Protein AF-A0A257W661-F1 (afdb_monomer_lite)

Sequence (340 aa):
MGLIRFAVHPSERMADWPEVHRGYLSGADGRIFVTRMEVEGGVIAARRSSSESSKFHVAWPVPGFGRPVLHTASLSEREQPYLLLVELARGELVQLRNQAAGWELAGMQLPAEFGPASLKAHRAFGRAAGSQENPEAASLLAEEALVAICHAANLLCGSFTQQALLGRQQRYPQLPASLGCGIGKAPDAEQTDLFSAAFNAVTIPVSWTRIEQSEGDYCWDTVDAAVAWAEAHRLIPRGGPLVDLGPGGLPEWLAQWEHDVFNLQSFVCDFVETAMSRYVGRIRLWDVVARFNTGGALTLNEEIRLSLAARVLEIARQVDEEAQLILRVDQPWGEYQARG

Radius of gyration: 25.3 Å; chains: 1; bounding box: 50×48×64 Å

Secondary structure (DSSP, 8-state):
-EEEEEE-SSGGGGTT-GGGGG-EEE-TT-PEE--EEEEETTEEEEEESS-S-BEEEEE--BTTTBS-EEE---B---SSPEEHHHHHHHHHHHHHHHHHHHHHHTTPPPPTTHHHHHHHHHHHHHHHHHTTTSHHHHHHHHHHHHHHHHHHHHHHHHHHHHHHHHHHHHH-SS-S---EEE-SS---HHHHHHHHHH-SEEEE---HHHHEEETTEE--HHHHHHHHHHHHTT-EEEE--SEE-STT-S-GGGGGGTT-HHHHHHHHHHHHHHHHHHTTTT--EEEEEESTTT--STT--HHHHHHHHHHHHHHHHHH-TTSEEEEE-SSTTSHHHHH-

Foldseek 3Di:
DAKAKEAEPPLVQVVPFPQQQLKWKADPVRHTFQWGWDDDDRMIITDGDDADFIKIWTFPQAVPPGTDTFIFDGHHGDPDHHHVLLRSLRRLLVVLVVVLVVVVVVVQDQDPVLVVLNVQLVVLSVQLVVVVVDSNRSNVSSSSSVNSSVVSVVSRVVSSVVVVVVVQVVVDVDRPDWDEDEDQAQDDPVVLVVRLVGGQAYEYALQQCVQPLDPPRGDCVRSVRNLVSCVVSNHQYEYDQQAEQAAPRHHPVCLVCLVPLPVSLVVLLVSLLVSCLVCPVSHQHYQDYECLCLGHRRPDDSVSSVVSVVSSVVSNCVNHVRHDYDHHYDPVSCSSNNND

Structure (mmCIF, N/CA/C/O backbone):
data_AF-A0A257W661-F1
#
_entry.id   AF-A0A257W661-F1
#
loop_
_atom_site.group_PDB
_atom_site.id
_atom_site.type_symbol
_atom_site.label_atom_id
_atom_site.label_alt_id
_atom_site.label_comp_id
_atom_site.label_asym_id
_atom_site.label_entity_id
_atom_site.label_seq_id
_atom_site.pdbx_PDB_ins_code
_atom_site.Cartn_x
_atom_site.Cartn_y
_atom_site.Cartn_z
_atom_site.occupancy
_atom_site.B_iso_or_equiv
_atom_site.auth_seq_id
_atom_site.auth_comp_id
_atom_site.auth_asym_id
_atom_site.auth_atom_id
_atom_site.pdbx_PDB_model_num
ATOM 1 N N . MET A 1 1 ? 6.005 24.515 -15.095 1.00 81.00 1 MET A N 1
ATOM 2 C CA . MET A 1 1 ? 5.223 23.310 -15.423 1.00 81.00 1 MET A CA 1
ATOM 3 C C . MET A 1 1 ? 6.150 22.361 -16.154 1.00 81.00 1 MET A C 1
ATOM 5 O O . MET A 1 1 ? 6.571 22.698 -17.254 1.00 81.00 1 MET A O 1
ATOM 9 N N . GLY A 1 2 ? 6.551 21.269 -15.508 1.00 90.75 2 GLY A N 1
ATOM 10 C CA . GLY A 1 2 ? 7.483 20.300 -16.079 1.00 90.75 2 GLY A CA 1
ATOM 11 C C . GLY A 1 2 ? 6.791 19.326 -17.028 1.00 90.75 2 GLY A C 1
ATOM 12 O O . GLY A 1 2 ? 5.621 18.976 -16.829 1.00 90.75 2 GLY A O 1
ATOM 13 N N . LEU A 1 3 ? 7.514 18.886 -18.058 1.00 95.06 3 LEU A N 1
ATOM 14 C CA . LEU A 1 3 ? 7.026 17.974 -19.093 1.00 95.06 3 LEU A CA 1
ATOM 15 C C . LEU A 1 3 ? 8.071 16.900 -19.409 1.00 95.06 3 LEU A C 1
ATOM 17 O O . LEU A 1 3 ? 9.189 17.204 -19.817 1.00 95.06 3 LEU A O 1
ATOM 21 N N . ILE A 1 4 ? 7.670 15.633 -19.315 1.00 96.81 4 ILE A N 1
ATOM 22 C CA . ILE A 1 4 ? 8.444 14.507 -19.851 1.00 96.81 4 ILE A CA 1
ATOM 23 C C . ILE A 1 4 ? 7.595 13.807 -20.907 1.00 96.81 4 ILE A C 1
ATOM 25 O O . ILE A 1 4 ? 6.395 13.602 -20.716 1.00 96.81 4 ILE A O 1
ATOM 29 N N . ARG A 1 5 ? 8.214 13.474 -22.044 1.00 97.44 5 ARG A N 1
ATOM 30 C CA . ARG A 1 5 ? 7.547 12.786 -23.151 1.00 97.44 5 ARG A CA 1
ATOM 31 C C . ARG A 1 5 ? 8.156 11.425 -23.415 1.00 97.44 5 ARG A C 1
ATOM 33 O O . ARG A 1 5 ? 9.378 11.284 -23.395 1.00 97.44 5 ARG A O 1
ATOM 40 N N . PHE A 1 6 ? 7.300 10.468 -23.740 1.00 97.69 6 PHE A N 1
ATOM 41 C CA . PHE A 1 6 ? 7.666 9.093 -24.040 1.00 97.69 6 PHE A CA 1
ATOM 42 C C . PHE A 1 6 ? 7.065 8.667 -25.375 1.00 97.69 6 PHE A C 1
ATOM 44 O O . PHE A 1 6 ? 5.857 8.745 -25.553 1.00 97.69 6 PHE A O 1
ATOM 51 N N . ALA A 1 7 ? 7.894 8.216 -26.307 1.00 96.69 7 ALA A N 1
ATOM 52 C CA . ALA A 1 7 ? 7.468 7.581 -27.542 1.00 96.69 7 ALA A CA 1
ATOM 53 C C . ALA A 1 7 ? 7.269 6.078 -27.306 1.00 96.69 7 ALA A C 1
ATOM 55 O O . ALA A 1 7 ? 8.120 5.411 -26.706 1.00 96.69 7 ALA A O 1
ATOM 56 N N . VAL A 1 8 ? 6.146 5.556 -27.790 1.00 95.00 8 VAL A N 1
ATOM 57 C CA . VAL A 1 8 ? 5.781 4.141 -27.745 1.00 95.00 8 VAL A CA 1
ATOM 58 C C . VAL A 1 8 ? 5.912 3.574 -29.150 1.00 95.00 8 VAL A C 1
ATOM 60 O O . VAL A 1 8 ? 5.269 4.055 -30.081 1.00 95.00 8 VAL A O 1
ATOM 63 N N . HIS A 1 9 ? 6.735 2.538 -29.293 1.00 93.25 9 HIS A N 1
ATOM 64 C CA . HIS A 1 9 ? 6.913 1.833 -30.554 1.00 93.25 9 HIS A CA 1
ATOM 65 C C . HIS A 1 9 ? 6.695 0.322 -30.372 1.00 93.25 9 HIS A C 1
ATOM 67 O O . HIS A 1 9 ? 7.196 -0.250 -29.399 1.00 93.25 9 HIS A O 1
ATOM 73 N N . PRO A 1 10 ? 5.979 -0.337 -31.300 1.00 90.06 10 PRO A N 1
ATOM 74 C CA . PRO A 1 10 ? 5.177 0.264 -32.374 1.00 90.06 10 PRO A CA 1
ATOM 75 C C . PRO A 1 10 ? 3.919 0.968 -31.799 1.00 90.06 10 PRO A C 1
ATOM 77 O O . PRO A 1 10 ? 3.463 0.631 -30.702 1.00 90.06 10 PRO A O 1
ATOM 80 N N . SER A 1 11 ? 3.410 2.008 -32.471 1.00 87.81 11 SER A N 1
ATOM 81 C CA . SER A 1 11 ? 2.404 2.928 -31.897 1.00 87.81 11 SER A CA 1
ATOM 82 C C . SER A 1 11 ? 1.025 2.287 -31.717 1.00 87.81 11 SER A C 1
ATOM 84 O O . SER A 1 11 ? 0.250 2.720 -30.865 1.00 87.81 11 SER A O 1
ATOM 86 N N . GLU A 1 12 ? 0.739 1.201 -32.438 1.00 87.31 12 GLU A N 1
ATOM 87 C CA . GLU A 1 12 ? -0.485 0.405 -32.320 1.00 87.31 12 GLU A CA 1
ATOM 88 C C . GLU A 1 12 ? -0.664 -0.170 -30.910 1.00 87.31 12 GLU A C 1
ATOM 90 O O . GLU A 1 12 ? -1.793 -0.393 -30.474 1.00 87.31 12 GLU A O 1
ATOM 95 N N . ARG A 1 13 ? 0.428 -0.340 -30.148 1.00 83.12 13 ARG A N 1
ATOM 96 C CA . ARG A 1 13 ? 0.372 -0.786 -28.745 1.00 83.12 13 ARG A CA 1
ATOM 97 C C . ARG A 1 13 ? -0.397 0.167 -27.836 1.00 83.12 13 ARG A C 1
ATOM 99 O O . ARG A 1 13 ? -0.837 -0.242 -26.769 1.00 83.12 13 ARG A O 1
ATOM 106 N N . MET A 1 14 ? -0.580 1.419 -28.247 1.00 84.25 14 MET A N 1
ATOM 107 C CA . MET A 1 14 ? -1.364 2.386 -27.483 1.00 84.25 14 MET A CA 1
ATOM 108 C C . MET A 1 14 ? -2.875 2.145 -27.574 1.00 84.25 14 MET A C 1
ATOM 110 O O . MET A 1 14 ? -3.604 2.624 -26.711 1.00 84.25 14 MET A O 1
ATOM 114 N N . ALA A 1 15 ? -3.357 1.410 -28.583 1.00 82.31 15 ALA A N 1
ATOM 115 C CA . ALA A 1 15 ? -4.791 1.217 -28.805 1.00 82.31 15 ALA A CA 1
ATOM 116 C C . ALA A 1 15 ? -5.469 0.331 -27.738 1.00 82.31 15 ALA A C 1
ATOM 118 O O . ALA A 1 15 ? -6.653 0.513 -27.473 1.00 82.31 15 ALA A O 1
ATOM 119 N N . ASP A 1 16 ? -4.729 -0.588 -27.106 1.00 83.12 16 ASP A N 1
ATOM 120 C CA . ASP A 1 16 ? -5.240 -1.537 -26.096 1.00 83.12 16 ASP A CA 1
ATOM 121 C C . ASP A 1 16 ? -4.580 -1.342 -24.713 1.00 83.12 16 ASP A C 1
ATOM 123 O O . ASP A 1 16 ? -4.289 -2.283 -23.961 1.00 83.12 16 ASP A O 1
ATOM 127 N N . TRP A 1 17 ? -4.291 -0.080 -24.379 1.00 90.50 17 TRP A N 1
ATOM 128 C CA . TRP A 1 17 ? -3.552 0.274 -23.168 1.00 90.50 17 TRP A CA 1
ATOM 129 C C . TRP A 1 17 ? -4.194 1.426 -22.371 1.00 90.50 17 TRP A C 1
ATOM 131 O O . TRP A 1 17 ? -3.639 2.522 -22.289 1.00 90.50 17 TRP A O 1
ATOM 141 N N . PRO A 1 18 ? -5.370 1.205 -21.751 1.00 89.44 18 PRO A N 1
ATOM 142 C CA . PRO A 1 18 ? -6.073 2.235 -20.977 1.00 89.44 18 PRO A CA 1
ATOM 143 C C . PRO A 1 18 ? -5.302 2.718 -19.735 1.00 89.44 18 PRO A C 1
ATOM 145 O O . PRO A 1 18 ? -5.509 3.840 -19.270 1.00 89.44 18 PRO A O 1
ATOM 148 N N . GLU A 1 19 ? -4.404 1.900 -19.184 1.00 91.38 19 GLU A N 1
ATOM 149 C CA . GLU A 1 19 ? -3.607 2.224 -17.998 1.00 91.38 19 GLU A CA 1
ATOM 150 C C . GLU A 1 19 ? -2.596 3.345 -18.242 1.00 91.38 19 GLU A C 1
ATOM 152 O O . GLU A 1 19 ? -2.127 3.944 -17.275 1.00 91.38 19 GLU A O 1
ATOM 157 N N . VAL A 1 20 ? -2.321 3.702 -19.502 1.00 92.00 20 VAL A N 1
ATOM 158 C CA . VAL A 1 20 ? -1.503 4.871 -19.852 1.00 92.00 20 VAL A CA 1
ATOM 159 C C . VAL A 1 20 ? -2.010 6.151 -19.178 1.00 92.00 20 VAL A C 1
ATOM 161 O O . VAL A 1 20 ? -1.218 6.972 -18.718 1.00 92.00 20 VAL A O 1
ATOM 164 N N . HIS A 1 21 ? -3.332 6.293 -19.029 1.00 91.75 21 HIS A N 1
ATOM 165 C CA . HIS A 1 21 ? -3.966 7.448 -18.388 1.00 91.75 21 HIS A CA 1
ATOM 166 C C . HIS A 1 21 ? -3.866 7.432 -16.857 1.00 91.75 21 HIS A C 1
ATOM 168 O O . HIS A 1 21 ? -4.240 8.407 -16.212 1.00 91.75 21 HIS A O 1
ATOM 174 N N . ARG A 1 22 ? -3.375 6.333 -16.273 1.00 90.50 22 ARG A N 1
ATOM 175 C CA . ARG A 1 22 ? -3.119 6.181 -14.833 1.00 90.50 22 ARG A CA 1
ATOM 176 C C . ARG A 1 22 ? -1.632 6.280 -14.486 1.00 90.50 22 ARG A C 1
ATOM 178 O O . ARG A 1 22 ? -1.284 6.103 -13.323 1.00 90.50 22 ARG A O 1
ATOM 185 N N . GLY A 1 23 ? -0.766 6.526 -15.473 1.00 93.25 23 GLY A N 1
ATOM 186 C CA . GLY A 1 23 ? 0.653 6.754 -15.225 1.00 93.25 23 GLY A CA 1
ATOM 187 C C . GLY A 1 23 ? 0.894 8.027 -14.412 1.00 93.25 23 GLY A C 1
ATOM 188 O O . GLY A 1 23 ? 0.111 8.974 -14.479 1.00 93.25 23 GLY A O 1
ATOM 189 N N . TYR A 1 24 ? 1.979 8.054 -13.643 1.00 94.62 24 TYR A N 1
ATOM 190 C CA . TYR A 1 24 ? 2.325 9.192 -12.790 1.00 94.62 24 TYR A CA 1
ATOM 191 C C . TYR A 1 24 ? 3.835 9.403 -12.687 1.00 94.62 24 TYR A C 1
ATOM 193 O O . TYR A 1 24 ? 4.636 8.507 -12.958 1.00 94.62 24 TYR A O 1
ATOM 201 N N . LEU A 1 25 ? 4.232 10.617 -12.311 1.00 94.94 25 LEU A N 1
ATOM 202 C CA . LEU A 1 25 ? 5.619 10.985 -12.059 1.00 94.94 25 LEU A CA 1
ATOM 203 C C . LEU A 1 25 ? 5.916 10.974 -10.557 1.00 94.94 25 LEU A C 1
ATOM 205 O O . LEU A 1 25 ? 5.075 11.371 -9.753 1.00 94.94 25 LEU A O 1
ATOM 209 N N . SER A 1 26 ? 7.130 10.574 -10.183 1.00 94.25 26 SER A N 1
ATOM 210 C CA . SER A 1 26 ? 7.635 10.707 -8.813 1.00 94.25 26 SER A CA 1
ATOM 211 C C . SER A 1 26 ? 8.998 11.393 -8.762 1.00 94.25 26 SER A C 1
ATOM 213 O O . SER A 1 26 ? 9.817 11.244 -9.677 1.00 94.25 26 SER A O 1
ATOM 215 N N . GLY A 1 27 ? 9.262 12.093 -7.662 1.00 92.00 27 GLY A N 1
ATOM 216 C CA . GLY A 1 27 ? 10.549 12.708 -7.352 1.00 92.00 27 GLY A CA 1
ATOM 217 C C . GLY A 1 27 ? 11.629 11.693 -6.972 1.00 92.00 27 GLY A C 1
ATOM 218 O O . GLY A 1 27 ? 11.403 10.477 -6.920 1.00 92.00 27 GLY A O 1
ATOM 219 N N . ALA A 1 28 ? 12.833 12.200 -6.699 1.00 87.12 28 ALA A N 1
ATOM 220 C CA . ALA A 1 28 ? 13.957 11.389 -6.225 1.00 87.12 28 ALA A CA 1
ATOM 221 C C . ALA A 1 28 ? 13.728 10.820 -4.811 1.00 87.12 28 ALA A C 1
ATOM 223 O O . ALA A 1 28 ? 14.226 9.739 -4.501 1.00 87.12 28 ALA A O 1
ATOM 224 N N . ASP A 1 29 ? 12.947 11.527 -3.996 1.00 87.75 29 ASP A N 1
ATOM 225 C CA . ASP A 1 29 ? 12.490 11.150 -2.653 1.00 87.75 29 ASP A CA 1
ATOM 226 C C . ASP A 1 29 ? 11.315 10.154 -2.662 1.00 87.75 29 ASP A C 1
ATOM 228 O O . ASP A 1 29 ? 10.904 9.671 -1.611 1.00 87.75 29 ASP A O 1
ATOM 232 N N . GLY A 1 30 ? 10.776 9.828 -3.842 1.00 86.75 30 GLY A N 1
ATOM 233 C CA . GLY A 1 30 ? 9.610 8.960 -3.997 1.00 86.75 30 GLY A CA 1
ATOM 234 C C . GLY A 1 30 ? 8.268 9.677 -3.850 1.00 86.75 30 GLY A C 1
ATOM 235 O O . GLY A 1 30 ? 7.235 9.028 -4.007 1.00 86.75 30 GLY A O 1
ATOM 236 N N . ARG A 1 31 ? 8.252 10.997 -3.616 1.00 88.50 31 ARG A N 1
ATOM 237 C CA . ARG A 1 31 ? 7.011 11.775 -3.582 1.00 88.50 31 ARG A CA 1
ATOM 238 C C . ARG A 1 31 ? 6.331 11.726 -4.944 1.00 88.50 31 ARG A C 1
ATOM 240 O O . ARG A 1 31 ? 6.977 11.945 -5.970 1.00 88.50 31 ARG A O 1
ATOM 247 N N . ILE A 1 32 ? 5.031 11.455 -4.957 1.00 91.31 32 ILE A N 1
ATOM 248 C CA . ILE A 1 32 ? 4.247 11.403 -6.189 1.00 91.31 32 ILE A CA 1
ATOM 249 C C . ILE A 1 32 ? 3.786 12.810 -6.548 1.00 91.31 32 ILE A C 1
ATOM 251 O O . ILE A 1 32 ? 3.358 13.594 -5.700 1.00 91.31 32 ILE A O 1
ATOM 255 N N . PHE A 1 33 ? 3.890 13.131 -7.831 1.00 91.50 33 PHE A N 1
ATOM 256 C CA . PHE A 1 33 ? 3.347 14.354 -8.386 1.00 91.50 33 PHE A CA 1
ATOM 257 C C . PHE A 1 33 ? 1.957 14.095 -8.949 1.00 91.50 33 PHE A C 1
ATOM 259 O O . PHE A 1 33 ? 1.741 13.112 -9.666 1.00 91.50 33 PHE A O 1
ATOM 266 N N . VAL A 1 34 ? 1.050 15.046 -8.725 1.00 91.44 34 VAL A N 1
ATOM 267 C CA . VAL A 1 34 ? -0.177 15.150 -9.519 1.00 91.44 34 VAL A CA 1
ATOM 268 C C . VAL A 1 34 ? 0.238 15.233 -10.983 1.00 91.44 34 VAL A C 1
ATOM 270 O O . VAL A 1 34 ? 0.939 16.168 -11.388 1.00 91.44 34 VAL A O 1
ATOM 273 N N . THR A 1 35 ? -0.139 14.219 -11.759 1.00 92.88 35 THR A N 1
ATOM 274 C CA . THR A 1 35 ? 0.367 14.042 -13.119 1.00 92.88 35 THR A CA 1
ATOM 275 C C . THR A 1 35 ? -0.785 14.046 -14.103 1.00 92.88 35 THR A C 1
ATOM 277 O O . THR A 1 35 ? -1.670 13.196 -14.059 1.00 92.88 35 THR A O 1
ATOM 280 N N . ARG A 1 36 ? -0.758 14.995 -15.038 1.00 93.94 36 ARG A N 1
ATOM 281 C CA . ARG A 1 36 ? -1.702 15.023 -16.154 1.00 93.94 36 ARG A CA 1
ATOM 282 C C . ARG A 1 36 ? -1.113 14.252 -17.327 1.00 93.94 36 ARG A C 1
ATOM 284 O O . ARG A 1 36 ? -0.062 14.630 -17.848 1.00 93.94 36 ARG A O 1
ATOM 291 N N . MET A 1 37 ? -1.820 13.204 -17.736 1.00 94.62 37 MET A N 1
ATOM 292 C CA . MET A 1 37 ? -1.447 12.337 -18.850 1.00 94.62 37 MET A CA 1
ATOM 293 C C . MET A 1 37 ? -2.152 12.773 -20.135 1.00 94.62 37 MET A C 1
ATOM 295 O O . MET A 1 37 ? -3.380 12.802 -20.201 1.00 94.62 37 MET A O 1
ATOM 299 N N . GLU A 1 38 ? -1.371 13.091 -21.162 1.00 94.94 38 GLU A N 1
ATOM 300 C CA . GLU A 1 38 ? -1.832 13.412 -22.516 1.00 94.94 38 GLU A CA 1
ATOM 301 C C . GLU A 1 38 ? -1.253 12.384 -23.492 1.00 94.94 38 GLU A C 1
ATOM 303 O O . GLU A 1 38 ? -0.088 12.004 -23.384 1.00 94.94 38 GLU A O 1
ATOM 308 N N . VAL A 1 39 ? -2.070 11.907 -24.427 1.00 93.19 39 VAL A N 1
ATOM 309 C CA . VAL A 1 39 ? -1.705 10.841 -25.364 1.00 93.19 39 VAL A CA 1
ATOM 310 C C . VAL A 1 39 ? -2.053 11.291 -26.773 1.00 93.19 39 VAL A C 1
ATOM 312 O O . VAL A 1 39 ? -3.219 11.543 -27.065 1.00 93.19 39 VAL A O 1
ATOM 315 N N . GLU A 1 40 ? -1.048 11.383 -27.641 1.00 90.75 40 GLU A N 1
ATOM 316 C CA . GLU A 1 40 ? -1.223 11.809 -29.027 1.00 90.75 40 GLU A CA 1
ATOM 317 C C . GLU A 1 40 ? -0.174 11.156 -29.935 1.00 90.75 40 GLU A C 1
ATOM 319 O O . GLU A 1 40 ? 1.023 11.204 -29.657 1.00 90.75 40 GLU A O 1
ATOM 324 N N . GLY A 1 41 ? -0.617 10.535 -31.034 1.00 84.75 41 GLY A N 1
ATOM 325 C CA . GLY A 1 41 ? 0.263 10.126 -32.136 1.00 84.75 41 GLY A CA 1
ATOM 326 C C . GLY A 1 41 ? 1.445 9.224 -31.757 1.00 84.75 41 GLY A C 1
ATOM 327 O O . GLY A 1 41 ? 2.547 9.440 -32.252 1.00 84.75 41 GLY A O 1
ATOM 328 N N . GLY A 1 42 ? 1.258 8.235 -30.875 1.00 90.81 42 GLY A N 1
ATOM 329 C CA . GLY A 1 42 ? 2.363 7.366 -30.438 1.00 90.81 42 GLY A CA 1
ATOM 330 C C . GLY A 1 42 ? 3.176 7.920 -29.260 1.00 90.81 42 GLY A C 1
ATOM 331 O O . GLY A 1 42 ? 4.114 7.268 -28.801 1.00 90.81 42 GLY A O 1
ATOM 332 N N . VAL A 1 43 ? 2.854 9.124 -28.777 1.00 95.38 43 VAL A N 1
ATOM 333 C CA . VAL A 1 43 ? 3.606 9.831 -27.738 1.00 95.38 43 VAL A CA 1
ATOM 334 C C . VAL A 1 43 ? 2.729 10.089 -26.520 1.00 95.38 43 VAL A C 1
ATOM 336 O O . VAL A 1 43 ? 1.580 10.517 -26.614 1.00 95.38 43 VAL A O 1
ATOM 339 N N . ILE A 1 44 ? 3.311 9.856 -25.351 1.00 96.38 44 ILE A N 1
ATOM 340 C CA . ILE A 1 44 ? 2.741 10.167 -24.048 1.00 96.38 44 ILE A CA 1
ATOM 341 C C . ILE A 1 44 ? 3.431 11.414 -23.522 1.00 96.38 44 ILE A C 1
ATOM 343 O O . ILE A 1 44 ? 4.659 11.464 -23.461 1.00 96.38 44 ILE A O 1
ATOM 347 N N . ALA A 1 45 ? 2.655 12.400 -23.102 1.00 96.38 45 ALA A N 1
ATOM 348 C CA . ALA A 1 45 ? 3.115 13.578 -22.391 1.00 96.38 45 ALA A CA 1
ATOM 349 C C . ALA A 1 45 ? 2.637 13.510 -20.935 1.00 96.38 45 ALA A C 1
ATOM 351 O O . ALA A 1 45 ? 1.441 13.557 -20.658 1.00 96.38 45 ALA A O 1
ATOM 352 N N . ALA A 1 46 ? 3.589 13.413 -20.006 1.00 95.88 46 ALA A N 1
ATOM 353 C CA . ALA A 1 46 ? 3.344 13.464 -18.571 1.00 95.88 46 ALA A CA 1
ATOM 354 C C . ALA A 1 46 ? 3.701 14.863 -18.050 1.00 95.88 46 ALA A C 1
ATOM 356 O O . ALA A 1 46 ? 4.871 15.268 -18.066 1.00 95.88 46 ALA A O 1
ATOM 357 N N . ARG A 1 47 ? 2.688 15.622 -17.618 1.00 94.81 47 ARG A N 1
ATOM 358 C CA . ARG A 1 47 ? 2.836 16.996 -17.112 1.00 94.81 47 ARG A CA 1
ATOM 359 C C . ARG A 1 47 ? 2.682 17.056 -15.600 1.00 94.81 47 ARG A C 1
ATOM 361 O O . ARG A 1 47 ? 1.811 16.392 -15.049 1.00 94.81 47 ARG A O 1
ATOM 368 N N . ARG A 1 48 ? 3.464 17.927 -14.959 1.00 92.88 48 ARG A N 1
ATOM 369 C CA . ARG A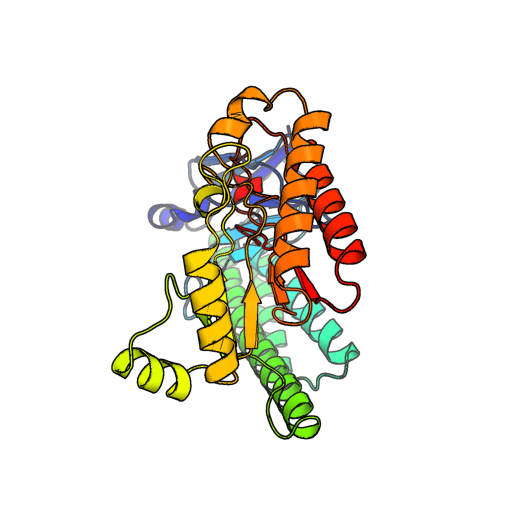 1 48 ? 3.373 18.235 -13.520 1.00 92.88 48 ARG A CA 1
ATOM 370 C C . ARG A 1 48 ? 3.646 19.716 -13.240 1.00 92.88 48 ARG A C 1
ATOM 372 O O . ARG A 1 48 ? 4.104 20.454 -14.116 1.00 92.88 48 ARG A O 1
ATOM 379 N N . SER A 1 49 ? 3.388 20.163 -12.013 1.00 89.06 49 SER A N 1
ATOM 380 C CA . SER A 1 49 ? 3.562 21.563 -11.601 1.00 89.06 49 SER A CA 1
ATOM 381 C C . SER A 1 49 ? 5.035 22.008 -11.542 1.00 89.06 49 SER A C 1
ATOM 383 O O . SER A 1 49 ? 5.365 23.066 -12.091 1.00 89.06 49 SER A O 1
ATOM 385 N N . SER A 1 50 ? 5.926 21.199 -10.957 1.00 86.81 50 SER A N 1
ATOM 386 C CA . SER A 1 50 ? 7.369 21.468 -10.821 1.00 86.81 50 SER A CA 1
ATOM 387 C C . SER A 1 50 ? 8.186 21.042 -12.050 1.00 86.81 50 SER A C 1
ATOM 389 O O . SER A 1 50 ? 7.703 20.295 -12.901 1.00 86.81 50 SER A O 1
ATOM 391 N N . SER A 1 51 ? 9.421 21.544 -12.164 1.00 87.69 51 SER A N 1
ATOM 392 C CA . SER A 1 51 ? 10.403 21.104 -13.164 1.00 87.69 51 SER A CA 1
ATOM 393 C C . SER A 1 51 ? 11.652 20.588 -12.452 1.00 87.69 51 SER A C 1
ATOM 395 O O . SER A 1 51 ? 12.410 21.351 -11.862 1.00 87.69 51 SER A O 1
ATOM 397 N N . GLU A 1 52 ? 11.807 19.270 -12.449 1.00 89.38 52 GLU A N 1
ATOM 398 C CA . GLU A 1 52 ? 12.867 18.516 -11.768 1.00 89.38 52 GLU A CA 1
ATOM 399 C C . GLU A 1 52 ? 13.023 17.118 -12.382 1.00 89.38 52 GLU A C 1
ATOM 401 O O . GLU A 1 52 ? 12.120 16.638 -13.062 1.00 89.38 52 GLU A O 1
ATOM 406 N N . SER A 1 53 ? 14.132 16.417 -12.158 1.00 93.56 53 SER A N 1
ATOM 407 C CA . SER A 1 53 ? 14.236 15.038 -12.654 1.00 93.56 53 SER A CA 1
ATOM 408 C C . SER A 1 53 ? 13.190 14.137 -11.992 1.00 93.56 53 SER A C 1
ATOM 410 O O . SER A 1 53 ? 12.931 14.248 -10.794 1.00 93.56 53 SER A O 1
ATOM 412 N N . SER A 1 54 ? 12.563 13.249 -12.758 1.00 95.31 54 SER A N 1
ATOM 413 C CA . SER A 1 54 ? 11.465 12.415 -12.255 1.00 95.31 54 SER A CA 1
ATOM 414 C C . SER A 1 54 ? 11.524 11.000 -12.811 1.00 95.31 54 SER A C 1
ATOM 416 O O . SER A 1 54 ? 12.054 10.761 -13.896 1.00 95.31 54 SER A O 1
ATOM 418 N N . LYS A 1 55 ? 10.957 10.053 -12.066 1.00 96.19 55 LYS A N 1
ATOM 419 C CA . LYS A 1 55 ? 10.665 8.703 -12.557 1.00 96.19 55 LYS A CA 1
ATOM 420 C C . LYS A 1 55 ? 9.233 8.674 -13.064 1.00 96.19 55 LYS A C 1
ATOM 422 O O . LYS A 1 55 ? 8.361 9.255 -12.425 1.00 96.19 55 LYS A O 1
ATOM 427 N N . PHE A 1 56 ? 8.991 8.003 -14.178 1.00 96.50 56 PHE A N 1
ATOM 428 C CA . PHE A 1 56 ? 7.644 7.743 -14.669 1.00 96.50 56 PHE A CA 1
ATOM 429 C C . PHE A 1 56 ? 7.233 6.322 -14.312 1.00 96.50 56 PHE A C 1
ATOM 431 O O . PHE A 1 56 ? 8.004 5.402 -14.564 1.00 96.50 56 PHE A O 1
ATOM 438 N N . HIS A 1 57 ? 6.045 6.168 -13.732 1.00 96.06 57 HIS A N 1
ATOM 439 C CA . HIS A 1 57 ? 5.454 4.901 -13.310 1.00 96.06 57 HIS A CA 1
ATOM 440 C C . HIS A 1 57 ? 4.218 4.624 -14.149 1.00 96.06 57 HIS A C 1
ATOM 442 O O . HIS A 1 57 ? 3.369 5.505 -14.302 1.00 96.06 57 HIS A O 1
ATOM 448 N N . VAL A 1 58 ? 4.097 3.413 -14.686 1.00 95.31 58 VAL A N 1
ATOM 449 C CA . VAL A 1 58 ? 2.923 3.011 -15.462 1.00 95.31 58 VAL A CA 1
ATOM 450 C C . VAL A 1 58 ? 2.769 1.492 -15.480 1.00 95.31 58 VAL A C 1
ATOM 452 O O . VAL A 1 58 ? 3.754 0.758 -15.531 1.00 95.31 58 VAL A O 1
ATOM 455 N N . ALA A 1 59 ? 1.530 1.001 -15.457 1.00 95.00 59 ALA A N 1
ATOM 456 C CA . ALA A 1 59 ? 1.271 -0.415 -15.696 1.00 95.00 59 ALA A CA 1
ATOM 457 C C . ALA A 1 59 ? 1.528 -0.743 -17.168 1.00 95.00 59 ALA A C 1
ATOM 459 O O . ALA A 1 59 ? 0.955 -0.092 -18.037 1.00 95.00 59 ALA A O 1
ATOM 460 N N . TRP A 1 60 ? 2.363 -1.740 -17.456 1.00 95.25 60 TRP A N 1
ATOM 461 C CA . TRP A 1 60 ? 2.736 -2.113 -18.824 1.00 95.25 60 TRP A CA 1
ATOM 462 C C . TRP A 1 60 ? 2.581 -3.626 -19.037 1.00 95.25 60 TRP A C 1
ATOM 464 O O . TRP A 1 60 ? 2.990 -4.394 -18.165 1.00 95.25 60 TRP A O 1
ATOM 474 N N . PRO A 1 61 ? 2.009 -4.092 -20.165 1.00 94.81 61 PRO A N 1
ATOM 475 C CA . PRO A 1 61 ? 1.886 -5.518 -20.442 1.00 94.81 61 PRO A CA 1
ATOM 476 C C . PRO A 1 61 ? 3.258 -6.163 -20.678 1.00 94.81 61 PRO A C 1
ATOM 478 O O . PRO A 1 61 ? 3.977 -5.805 -21.610 1.00 94.81 61 PRO A O 1
ATOM 481 N N . VAL A 1 62 ? 3.602 -7.155 -19.858 1.00 95.88 62 VAL A N 1
ATOM 482 C CA . VAL A 1 62 ? 4.826 -7.951 -20.004 1.00 95.88 62 VAL A CA 1
ATOM 483 C C . VAL A 1 62 ? 4.439 -9.410 -20.276 1.00 95.88 62 VAL A C 1
ATOM 485 O O . VAL A 1 62 ? 3.745 -10.018 -19.451 1.00 95.88 62 VAL A O 1
ATOM 488 N N . PRO A 1 63 ? 4.872 -10.008 -21.405 1.00 95.31 63 PRO A N 1
ATOM 489 C CA . PRO A 1 63 ? 4.550 -11.393 -21.742 1.00 95.31 63 PRO A CA 1
ATOM 490 C C . PRO A 1 63 ? 4.879 -12.375 -20.610 1.00 95.31 63 PRO A C 1
ATOM 492 O O . PRO A 1 63 ? 6.020 -12.466 -20.164 1.00 95.31 6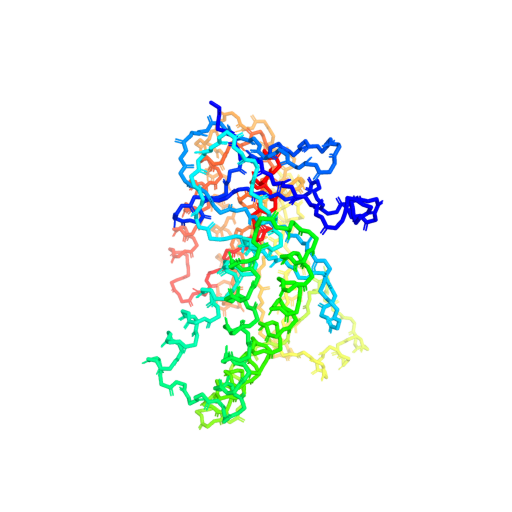3 PRO A O 1
ATOM 495 N N . GLY A 1 64 ? 3.868 -13.116 -20.144 1.00 96.62 64 GLY A N 1
ATOM 496 C CA . GLY A 1 64 ? 3.993 -14.083 -19.045 1.00 96.62 64 GLY A CA 1
ATOM 497 C C . GLY A 1 64 ? 3.873 -13.503 -17.628 1.00 96.62 64 GLY A C 1
ATOM 498 O O . GLY A 1 64 ? 3.830 -14.280 -16.679 1.00 96.62 64 GLY A O 1
ATOM 499 N N . PHE A 1 65 ? 3.772 -12.177 -17.470 1.00 96.56 65 PHE A N 1
ATOM 500 C CA . PHE A 1 65 ? 3.726 -11.504 -16.159 1.0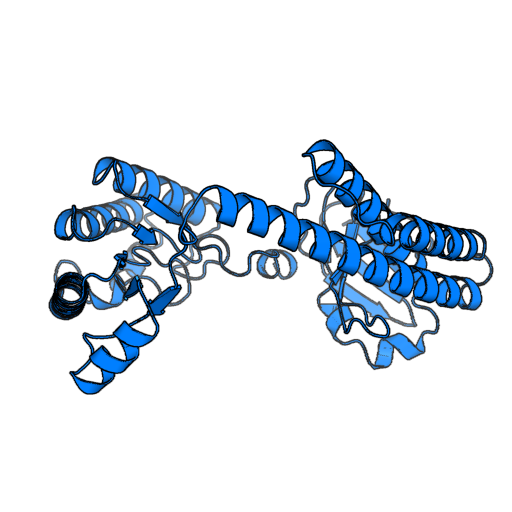0 96.56 65 PHE A CA 1
ATOM 501 C C . PHE A 1 65 ? 2.522 -10.563 -15.978 1.00 96.56 65 PHE A C 1
ATOM 503 O O . PHE A 1 65 ? 2.400 -9.903 -14.950 1.00 96.56 65 PHE A O 1
ATOM 510 N N . GLY A 1 66 ? 1.603 -10.508 -16.945 1.00 94.94 66 GLY A N 1
ATOM 511 C CA . GLY A 1 66 ? 0.417 -9.654 -16.867 1.00 94.94 66 GLY A CA 1
ATOM 512 C C . GLY A 1 66 ? 0.757 -8.184 -17.116 1.00 94.94 66 GLY A C 1
ATOM 513 O O . GLY A 1 66 ? 1.448 -7.876 -18.084 1.00 94.94 66 GLY A O 1
ATOM 514 N N . ARG A 1 67 ? 0.242 -7.278 -16.275 1.00 94.38 67 ARG A N 1
ATOM 515 C CA . ARG A 1 67 ? 0.426 -5.817 -16.392 1.00 94.38 67 ARG A CA 1
ATOM 516 C C . ARG A 1 67 ? 1.053 -5.226 -15.115 1.00 94.38 67 ARG A C 1
ATOM 518 O O . ARG A 1 67 ? 0.363 -4.506 -14.392 1.00 94.38 67 ARG A O 1
ATOM 525 N N . PRO A 1 68 ? 2.311 -5.567 -14.772 1.00 95.06 68 PRO A N 1
ATOM 526 C CA . PRO A 1 68 ? 2.987 -4.980 -13.615 1.00 95.06 68 PRO A CA 1
ATOM 527 C C . PRO A 1 68 ? 3.130 -3.459 -13.762 1.00 95.06 68 PRO A C 1
ATOM 529 O O . PRO A 1 68 ? 3.256 -2.947 -14.877 1.00 95.06 68 PRO A O 1
ATOM 532 N N . VAL A 1 69 ? 3.138 -2.741 -12.634 1.00 94.62 69 VAL A N 1
ATOM 533 C CA . VAL A 1 69 ? 3.543 -1.328 -12.597 1.00 94.62 69 VAL A CA 1
ATOM 534 C C . VAL A 1 69 ? 5.058 -1.280 -12.707 1.00 94.62 69 VAL A C 1
ATOM 536 O O . VAL A 1 69 ? 5.750 -1.759 -11.813 1.00 94.62 69 VAL A O 1
ATOM 539 N N . LEU A 1 70 ? 5.543 -0.732 -13.817 1.00 96.56 70 LEU A N 1
ATOM 540 C CA . LEU A 1 70 ? 6.959 -0.541 -14.094 1.00 96.56 70 LEU A CA 1
ATOM 541 C C . LEU A 1 70 ? 7.315 0.934 -13.959 1.00 96.56 70 LEU A C 1
ATOM 543 O O . LEU A 1 70 ? 6.454 1.806 -14.123 1.00 96.56 70 LEU A O 1
ATOM 547 N N . HIS A 1 71 ? 8.592 1.225 -13.742 1.00 96.69 71 HIS A N 1
ATOM 548 C CA . HIS A 1 71 ? 9.074 2.589 -13.671 1.00 96.69 71 HIS A CA 1
ATOM 549 C C . HIS A 1 71 ? 10.363 2.830 -14.454 1.00 96.69 71 HIS A C 1
ATOM 551 O O . HIS A 1 71 ? 11.216 1.961 -14.625 1.00 96.69 71 HIS A O 1
ATOM 557 N N . THR A 1 72 ? 10.547 4.068 -14.906 1.00 97.94 72 THR A N 1
ATOM 558 C CA . THR A 1 72 ? 11.798 4.493 -15.538 1.00 97.94 72 THR A CA 1
ATOM 559 C C . THR A 1 72 ? 12.903 4.724 -14.506 1.00 97.94 72 THR A C 1
ATOM 561 O O . THR A 1 72 ? 12.674 4.773 -13.292 1.00 97.94 72 THR A O 1
ATOM 564 N N . ALA A 1 73 ? 14.132 4.933 -14.981 1.00 95.75 73 ALA A N 1
ATOM 565 C CA . ALA A 1 73 ? 15.137 5.634 -14.182 1.00 95.75 73 ALA A CA 1
ATOM 566 C C . ALA A 1 73 ? 14.706 7.096 -13.923 1.00 95.75 73 ALA A C 1
ATOM 568 O O . ALA A 1 73 ? 13.681 7.554 -14.432 1.00 95.75 73 ALA A O 1
ATOM 569 N N . SER A 1 74 ? 15.481 7.842 -13.130 1.00 95.56 74 SER A N 1
ATOM 570 C CA . SER A 1 74 ? 15.266 9.289 -13.003 1.00 95.56 74 SER A CA 1
ATOM 571 C C . SER A 1 74 ? 15.667 9.974 -14.309 1.00 95.56 74 SER A C 1
ATOM 573 O O . SER A 1 74 ? 16.816 9.851 -14.739 1.00 95.56 74 SER A O 1
ATOM 575 N N . LEU A 1 75 ? 14.718 10.653 -14.949 1.00 96.50 75 LEU A N 1
ATOM 576 C CA . LEU A 1 75 ? 14.887 11.307 -16.242 1.00 96.50 75 LEU A CA 1
ATOM 577 C C . LEU A 1 75 ? 14.788 12.821 -16.083 1.00 96.50 75 LEU A C 1
ATOM 579 O O . LEU A 1 75 ? 13.906 13.326 -15.389 1.00 96.50 75 LEU A O 1
ATOM 583 N N . SER A 1 76 ? 15.688 13.540 -16.748 1.00 95.19 76 SER A N 1
ATOM 584 C CA . SER A 1 76 ? 15.605 14.990 -16.902 1.00 95.19 76 SER A CA 1
ATOM 585 C C . SER A 1 76 ? 14.594 15.367 -17.987 1.00 95.19 76 SER A C 1
ATOM 587 O O . SER A 1 76 ? 14.254 14.570 -18.859 1.00 95.19 76 SER A O 1
ATOM 589 N N . GLU A 1 77 ? 14.150 16.618 -17.992 1.00 94.38 77 GLU A N 1
ATOM 590 C CA . GLU A 1 77 ? 13.357 17.140 -19.107 1.00 94.38 77 GLU A CA 1
ATOM 591 C C . GLU A 1 77 ? 14.236 17.338 -20.346 1.00 94.38 77 GLU A C 1
ATOM 593 O O . GLU A 1 77 ? 15.405 17.717 -20.237 1.00 94.38 77 GLU A O 1
ATOM 598 N N . ARG A 1 78 ? 13.688 17.055 -21.534 1.00 95.38 78 ARG A N 1
ATOM 599 C CA . ARG A 1 78 ? 14.373 17.273 -22.816 1.00 95.38 78 ARG A CA 1
ATOM 600 C C . ARG A 1 78 ? 13.393 17.437 -23.982 1.00 95.38 78 ARG A C 1
ATOM 602 O O . ARG A 1 78 ? 12.234 17.024 -23.918 1.00 95.38 78 ARG A O 1
ATOM 609 N N . GLU A 1 79 ? 13.892 17.991 -25.085 1.00 93.69 79 GLU A N 1
ATOM 610 C CA . GLU A 1 79 ? 13.113 18.233 -26.309 1.00 93.69 79 GLU A CA 1
ATOM 611 C C . GLU A 1 79 ? 12.803 16.981 -27.136 1.00 93.69 79 GLU A C 1
ATOM 613 O O . GLU A 1 79 ? 11.912 17.015 -27.979 1.00 93.69 79 GLU A O 1
ATOM 618 N N . GLN A 1 80 ? 13.500 15.866 -26.940 1.00 95.50 80 GLN A N 1
ATOM 619 C CA . GLN A 1 80 ? 13.203 14.625 -27.660 1.00 95.50 80 GLN A CA 1
ATOM 620 C C . GLN A 1 80 ? 12.470 13.644 -26.743 1.00 95.50 80 GLN A C 1
ATOM 622 O O . GLN A 1 80 ? 12.896 13.455 -25.603 1.00 95.50 80 GLN A O 1
ATOM 627 N N . PRO A 1 81 ? 11.391 12.983 -27.193 1.00 96.88 81 PRO A N 1
ATOM 628 C CA . PRO A 1 81 ? 10.746 11.967 -26.373 1.00 96.88 81 PRO A CA 1
ATOM 629 C C . PRO A 1 81 ? 11.729 10.833 -26.032 1.00 96.88 81 PRO A C 1
ATOM 631 O O . PRO A 1 81 ? 12.655 10.525 -26.785 1.00 96.88 81 PRO A O 1
ATOM 634 N N . TYR A 1 82 ? 11.573 10.228 -24.861 1.00 97.94 82 TYR A N 1
ATOM 635 C CA . TYR A 1 82 ? 12.267 8.997 -24.483 1.00 97.94 82 TYR A CA 1
ATOM 636 C C . TYR A 1 82 ? 11.592 7.792 -25.131 1.00 97.94 82 TYR A C 1
ATOM 638 O O . TYR A 1 82 ? 10.372 7.772 -25.235 1.00 97.94 82 TYR A O 1
ATOM 646 N N . LEU A 1 83 ? 12.342 6.766 -25.533 1.00 97.50 83 LEU A N 1
ATOM 647 C CA . LEU A 1 83 ? 11.725 5.494 -25.914 1.00 97.50 83 LEU A CA 1
ATOM 648 C C . LEU A 1 83 ? 11.233 4.798 -24.645 1.00 97.50 83 LEU A C 1
ATOM 650 O O . LEU A 1 83 ? 12.046 4.401 -23.809 1.00 97.50 83 LEU A O 1
ATOM 654 N N . LEU A 1 84 ? 9.910 4.672 -24.494 1.00 97.50 84 LEU A N 1
ATOM 655 C CA . LEU A 1 84 ? 9.297 4.244 -23.237 1.00 97.50 84 LEU A CA 1
ATOM 656 C C . LEU A 1 84 ? 9.860 2.904 -22.757 1.00 97.50 84 LEU A C 1
ATOM 658 O O . LEU A 1 84 ? 10.359 2.823 -21.640 1.00 97.50 84 LEU A O 1
ATOM 662 N N . LEU A 1 85 ? 9.814 1.867 -23.601 1.00 97.38 85 LEU A N 1
ATOM 663 C CA . LEU A 1 85 ? 10.217 0.518 -23.196 1.00 97.38 85 LEU A CA 1
ATOM 664 C C . LEU A 1 85 ? 11.694 0.456 -22.799 1.00 97.38 85 LEU A C 1
ATOM 666 O O . LEU A 1 85 ? 12.036 -0.245 -21.851 1.00 97.38 85 LEU A O 1
ATOM 670 N N . VAL A 1 86 ? 12.564 1.198 -23.492 1.00 98.44 86 VAL A N 1
ATOM 671 C CA . VAL A 1 86 ? 13.996 1.248 -23.167 1.00 98.44 86 VAL A CA 1
ATOM 672 C C . VAL A 1 86 ? 14.199 1.851 -21.779 1.00 98.44 86 VAL A C 1
ATOM 674 O O . VAL A 1 86 ? 14.973 1.318 -20.986 1.00 98.44 86 VAL A O 1
ATOM 677 N N . GLU A 1 87 ? 13.487 2.931 -21.457 1.00 98.50 87 GLU A N 1
ATOM 678 C CA . GLU A 1 87 ? 13.623 3.582 -20.155 1.00 98.50 87 GLU A CA 1
ATOM 679 C C . GLU A 1 87 ? 12.928 2.823 -19.019 1.00 98.50 87 GLU A C 1
ATOM 681 O O . GLU A 1 87 ? 13.470 2.803 -17.912 1.00 98.50 87 GLU A O 1
ATOM 686 N N . LEU A 1 88 ? 11.811 2.133 -19.280 1.00 98.44 88 LEU A N 1
ATOM 687 C CA . LEU A 1 88 ? 11.225 1.174 -18.334 1.00 98.44 88 LEU A CA 1
ATOM 688 C C . LEU A 1 88 ? 12.214 0.036 -18.053 1.00 98.44 88 LEU A C 1
ATOM 690 O O . LEU A 1 88 ? 12.556 -0.212 -16.903 1.00 98.44 88 LEU A O 1
ATOM 694 N N . ALA A 1 89 ? 12.781 -0.587 -19.092 1.00 98.56 89 ALA A N 1
ATOM 695 C CA . ALA A 1 89 ? 13.796 -1.627 -18.922 1.00 98.56 89 ALA A CA 1
ATOM 696 C C . ALA A 1 89 ? 15.023 -1.123 -18.143 1.00 98.56 89 ALA A C 1
ATOM 698 O O . ALA A 1 89 ? 15.569 -1.852 -17.313 1.00 98.56 89 ALA A O 1
ATOM 699 N N . ARG A 1 90 ? 15.443 0.133 -18.362 1.00 98.50 90 ARG A N 1
ATOM 700 C CA . ARG A 1 90 ? 16.533 0.762 -17.602 1.00 98.50 90 ARG A CA 1
ATOM 701 C C . ARG A 1 90 ? 16.188 0.878 -16.119 1.00 98.50 90 ARG A C 1
ATOM 703 O O . ARG A 1 90 ? 17.020 0.526 -15.283 1.00 98.50 90 ARG A O 1
ATOM 710 N N . GLY A 1 91 ? 15.007 1.404 -15.797 1.00 97.88 91 GLY A N 1
ATOM 711 C CA . GLY A 1 91 ? 14.567 1.611 -14.418 1.00 97.88 91 GLY A CA 1
ATOM 712 C C . GLY A 1 91 ? 14.423 0.300 -13.655 1.00 97.88 91 GLY A C 1
ATOM 713 O O . GLY A 1 91 ? 15.027 0.144 -12.592 1.00 97.88 91 GLY A O 1
ATOM 714 N N . GLU A 1 92 ? 13.733 -0.667 -14.252 1.00 98.06 92 GLU A N 1
ATOM 715 C CA . GLU A 1 92 ? 13.490 -1.991 -13.674 1.00 98.06 92 GLU A CA 1
ATOM 716 C C . GLU A 1 92 ? 14.784 -2.789 -13.473 1.00 98.06 92 GLU A C 1
ATOM 718 O O . GLU A 1 92 ? 14.992 -3.420 -12.436 1.00 98.06 92 GLU A O 1
ATOM 723 N N . LEU A 1 93 ? 15.728 -2.718 -14.419 1.00 98.12 93 LEU A N 1
ATOM 724 C CA . LEU A 1 93 ? 17.026 -3.379 -14.265 1.00 98.12 93 LEU A CA 1
ATOM 725 C C . LEU A 1 93 ? 17.836 -2.784 -13.105 1.00 98.12 93 LEU A C 1
ATOM 727 O O . LEU A 1 93 ? 18.525 -3.513 -12.388 1.00 98.12 93 LEU A O 1
ATOM 731 N N . VAL A 1 94 ? 17.779 -1.461 -12.923 1.00 97.06 94 VAL A N 1
ATOM 732 C CA . VAL A 1 94 ? 18.421 -0.791 -11.784 1.00 97.06 94 VAL A CA 1
ATOM 733 C C . VAL A 1 94 ? 17.750 -1.209 -10.477 1.00 97.06 94 VAL A C 1
ATOM 735 O O . VAL A 1 94 ? 18.458 -1.537 -9.524 1.00 97.06 94 VAL A O 1
ATOM 738 N N . GLN A 1 95 ? 16.417 -1.258 -10.434 1.00 96.44 95 GLN A N 1
ATOM 739 C CA . GLN A 1 95 ? 15.671 -1.702 -9.257 1.00 96.44 95 GLN A CA 1
ATOM 740 C C . GLN A 1 95 ? 16.035 -3.140 -8.874 1.00 96.44 95 GLN A C 1
ATOM 742 O O . GLN A 1 95 ? 16.410 -3.380 -7.728 1.00 96.44 95 GLN A O 1
ATOM 747 N N . LEU A 1 96 ? 16.023 -4.070 -9.834 1.00 98.00 96 LEU A N 1
ATOM 748 C CA . LEU A 1 96 ? 16.387 -5.472 -9.624 1.00 98.00 96 LEU A CA 1
ATOM 749 C C . LEU A 1 96 ? 17.788 -5.617 -9.015 1.00 98.00 96 LEU A C 1
ATOM 751 O O . LEU A 1 96 ? 17.980 -6.350 -8.045 1.00 98.00 96 LEU A O 1
ATOM 755 N N . ARG A 1 97 ? 18.774 -4.905 -9.574 1.00 97.62 97 ARG A N 1
ATOM 756 C CA . ARG A 1 97 ? 20.164 -4.946 -9.097 1.00 97.62 97 ARG A CA 1
ATOM 757 C C . ARG A 1 97 ? 20.299 -4.389 -7.685 1.00 97.62 97 ARG A C 1
ATOM 759 O O . ARG A 1 97 ? 20.961 -5.008 -6.856 1.00 97.62 97 ARG A O 1
ATOM 766 N N . ASN A 1 98 ? 19.674 -3.244 -7.417 1.00 96.88 98 ASN A N 1
ATOM 767 C CA . ASN A 1 98 ? 19.721 -2.611 -6.102 1.00 96.88 98 ASN A CA 1
ATOM 768 C C . ASN A 1 98 ? 19.016 -3.469 -5.047 1.00 96.88 98 ASN A C 1
ATOM 770 O O . ASN A 1 98 ? 19.530 -3.612 -3.941 1.00 96.88 98 ASN A O 1
ATOM 774 N N . GLN A 1 99 ? 17.878 -4.076 -5.396 1.00 97.56 99 GLN A N 1
ATOM 775 C CA . GLN A 1 99 ? 17.131 -4.942 -4.491 1.00 97.56 99 GLN A CA 1
ATOM 776 C C . GLN A 1 99 ? 17.919 -6.206 -4.140 1.00 97.56 99 GLN A C 1
ATOM 778 O O . GLN A 1 99 ? 18.006 -6.558 -2.965 1.00 97.56 99 GLN A O 1
ATOM 783 N N . ALA A 1 100 ? 18.533 -6.851 -5.138 1.00 97.88 100 ALA A N 1
ATOM 784 C CA . ALA A 1 100 ? 19.378 -8.022 -4.922 1.00 97.88 100 ALA A CA 1
ATOM 785 C C . ALA A 1 100 ? 20.579 -7.697 -4.029 1.00 97.88 100 ALA A C 1
ATOM 787 O O . ALA A 1 100 ? 20.803 -8.396 -3.047 1.00 97.88 100 ALA A O 1
ATOM 788 N N . ALA A 1 101 ? 21.294 -6.603 -4.316 1.00 97.50 101 ALA A N 1
ATOM 789 C CA . ALA A 1 101 ? 22.423 -6.167 -3.498 1.00 97.50 101 ALA A CA 1
ATOM 790 C C . ALA A 1 101 ? 21.994 -5.829 -2.060 1.00 97.50 101 ALA A C 1
ATOM 792 O O . ALA A 1 101 ? 22.657 -6.226 -1.107 1.00 97.50 101 ALA A O 1
ATOM 793 N N . GLY A 1 102 ? 20.869 -5.127 -1.886 1.00 97.69 102 GLY A N 1
ATOM 794 C CA . GLY A 1 102 ? 20.340 -4.783 -0.566 1.00 97.69 102 GLY A CA 1
ATOM 795 C C . GLY A 1 102 ? 19.949 -6.010 0.257 1.00 97.69 102 GLY A C 1
ATOM 796 O O . GLY A 1 102 ? 20.258 -6.078 1.445 1.00 97.69 102 GLY A O 1
ATOM 797 N N . TRP A 1 103 ? 19.305 -7.002 -0.361 1.00 97.12 103 TRP A N 1
ATOM 798 C CA . TRP A 1 103 ? 18.947 -8.245 0.322 1.00 97.12 103 TRP A CA 1
ATOM 799 C C . TRP A 1 103 ? 20.153 -9.135 0.611 1.00 97.12 103 TRP A C 1
ATOM 801 O O . TRP A 1 103 ? 20.229 -9.696 1.701 1.00 97.12 103 TRP A O 1
ATOM 811 N N . GLU A 1 104 ? 21.114 -9.223 -0.306 1.00 96.56 104 GLU A N 1
ATOM 812 C CA . GLU A 1 104 ? 22.369 -9.943 -0.079 1.00 96.56 104 GLU A CA 1
ATOM 813 C C . GLU A 1 104 ? 23.154 -9.336 1.094 1.00 96.56 104 GLU A C 1
ATOM 815 O O . GLU A 1 104 ? 23.573 -10.058 1.998 1.00 96.56 104 GLU A O 1
ATOM 820 N N . LEU A 1 105 ? 23.253 -8.002 1.159 1.00 96.94 105 LEU A N 1
ATOM 821 C CA . LEU A 1 105 ? 23.837 -7.291 2.303 1.00 96.94 105 LEU A CA 1
ATOM 822 C C . LEU A 1 105 ? 23.078 -7.543 3.613 1.00 96.94 105 LEU A C 1
ATOM 824 O O . LEU A 1 105 ? 23.693 -7.597 4.675 1.00 96.94 105 LEU A O 1
ATOM 828 N N . ALA A 1 106 ? 21.757 -7.731 3.549 1.00 95.12 106 ALA A N 1
ATOM 829 C CA . ALA A 1 106 ? 20.933 -8.120 4.694 1.00 95.12 106 ALA A CA 1
ATOM 830 C C . ALA A 1 106 ? 21.057 -9.617 5.063 1.00 95.12 106 ALA A C 1
ATOM 832 O O . ALA A 1 106 ? 20.362 -10.083 5.967 1.00 95.12 106 ALA A O 1
ATOM 833 N N . GLY A 1 107 ? 21.934 -10.369 4.389 1.00 94.44 107 GLY A N 1
ATOM 834 C CA . GLY A 1 107 ? 22.241 -11.771 4.675 1.00 94.44 107 GLY A CA 1
ATOM 835 C C . GLY A 1 107 ? 21.453 -12.788 3.847 1.00 94.44 107 GLY A C 1
ATOM 836 O O . GLY A 1 107 ? 21.608 -13.991 4.069 1.00 94.44 107 GLY A O 1
ATOM 837 N N . MET A 1 108 ? 20.627 -12.346 2.893 1.00 95.69 108 MET A N 1
ATOM 838 C CA . MET A 1 108 ? 19.929 -13.252 1.981 1.00 95.69 108 MET A CA 1
ATOM 839 C C . MET A 1 108 ? 20.934 -13.973 1.080 1.00 95.69 108 MET A C 1
ATOM 841 O O . MET A 1 108 ? 21.780 -13.348 0.447 1.00 95.69 108 MET A O 1
ATOM 845 N N . GLN A 1 109 ? 20.790 -15.288 0.946 1.00 96.31 109 GLN A N 1
ATOM 846 C CA . GLN A 1 109 ? 21.541 -16.046 -0.052 1.00 96.31 109 GLN A CA 1
ATOM 847 C C . GLN A 1 109 ? 20.848 -15.935 -1.413 1.00 96.31 109 GLN A C 1
ATOM 849 O O . GLN A 1 109 ? 19.684 -16.319 -1.558 1.00 96.31 109 GLN A O 1
ATOM 854 N N . LEU A 1 110 ? 21.538 -15.406 -2.423 1.00 95.94 110 LEU A N 1
ATOM 855 C CA . LEU A 1 110 ? 20.978 -15.326 -3.772 1.00 95.94 110 LEU A CA 1
ATOM 856 C C . LEU A 1 110 ? 20.834 -16.740 -4.370 1.00 95.94 110 LEU A C 1
ATOM 858 O O . LEU A 1 110 ? 21.761 -17.546 -4.255 1.00 95.94 110 LEU A O 1
ATOM 862 N N . PRO A 1 111 ? 19.696 -17.074 -5.011 1.00 96.50 111 PRO A N 1
ATOM 863 C CA . PRO A 1 111 ? 19.519 -18.393 -5.610 1.00 96.50 111 PRO A CA 1
ATOM 864 C C . PRO A 1 111 ? 20.432 -18.555 -6.835 1.00 96.50 111 PRO A C 1
ATOM 866 O O . PRO A 1 111 ? 20.715 -17.587 -7.545 1.00 96.50 111 PRO A O 1
ATOM 869 N N . ALA A 1 112 ? 20.887 -19.781 -7.105 1.00 96.31 112 ALA A N 1
ATOM 870 C CA . ALA A 1 112 ? 21.868 -20.056 -8.159 1.00 96.31 112 ALA A CA 1
ATOM 871 C C . ALA A 1 112 ? 21.379 -19.632 -9.558 1.00 96.31 112 ALA A C 1
ATOM 873 O O . ALA A 1 112 ? 22.178 -19.198 -10.391 1.00 96.31 112 ALA A O 1
ATOM 874 N N . GLU A 1 113 ? 20.068 -19.699 -9.811 1.00 97.19 113 GLU A N 1
ATOM 875 C CA . GLU A 1 113 ? 19.469 -19.297 -11.085 1.00 97.19 113 GLU A CA 1
ATOM 876 C C . GLU A 1 113 ? 19.440 -17.771 -11.289 1.00 97.19 113 GLU A C 1
ATOM 878 O O . GLU A 1 113 ? 19.335 -17.304 -12.428 1.00 97.19 113 GLU A O 1
ATOM 883 N N . PHE A 1 114 ? 19.566 -16.972 -10.220 1.00 97.69 114 PHE A N 1
ATOM 884 C CA . PHE A 1 114 ? 19.457 -15.513 -10.305 1.00 97.69 114 PHE A CA 1
ATOM 885 C C . PHE A 1 114 ? 20.591 -14.885 -11.116 1.00 97.69 114 PHE A C 1
ATOM 887 O O . PHE A 1 114 ? 20.334 -14.027 -11.959 1.00 97.69 114 PHE A O 1
ATOM 894 N N . GLY A 1 115 ? 21.839 -15.315 -10.906 1.00 96.69 115 GLY A N 1
ATOM 895 C CA . GLY A 1 115 ? 23.004 -14.763 -11.608 1.00 96.69 115 GLY A CA 1
ATOM 896 C C . GLY A 1 115 ? 22.870 -14.844 -13.139 1.00 96.69 115 GLY A C 1
ATOM 897 O O . GLY A 1 115 ? 22.931 -13.808 -13.810 1.00 96.69 115 GLY A O 1
ATOM 898 N N . PRO A 1 116 ? 22.624 -16.041 -13.712 1.00 97.94 116 PRO A N 1
ATOM 899 C CA . PRO A 1 116 ? 22.366 -16.205 -15.142 1.00 97.94 116 PRO A CA 1
ATOM 900 C C . PRO A 1 116 ? 21.165 -15.392 -15.648 1.00 97.94 116 PRO A C 1
ATOM 902 O O . PRO A 1 116 ? 21.256 -14.773 -16.713 1.00 97.94 116 PRO A O 1
ATOM 905 N N . ALA A 1 117 ? 20.059 -15.351 -14.895 1.00 97.00 117 ALA A N 1
ATOM 906 C CA . ALA A 1 117 ? 18.862 -14.597 -15.274 1.00 97.00 117 ALA A CA 1
ATOM 907 C C . ALA A 1 117 ? 19.119 -13.077 -15.308 1.00 97.00 117 ALA A C 1
ATOM 909 O O . ALA A 1 117 ? 18.783 -12.408 -16.288 1.00 97.00 117 ALA A O 1
ATOM 910 N N . SER A 1 118 ? 19.796 -12.547 -14.288 1.00 97.12 118 SER A N 1
ATOM 911 C CA . SER A 1 118 ? 20.203 -11.141 -14.191 1.00 97.12 118 SER A CA 1
ATOM 912 C C . SER A 1 118 ? 21.162 -10.746 -15.321 1.00 97.12 118 SER A C 1
ATOM 914 O O . SER A 1 118 ? 21.002 -9.700 -15.955 1.00 97.12 118 SER A O 1
ATOM 916 N N . LEU A 1 119 ? 22.112 -11.619 -15.674 1.00 97.88 119 LEU A N 1
ATOM 917 C CA . LEU A 1 119 ? 23.016 -11.386 -16.802 1.00 97.88 119 LEU A CA 1
ATOM 918 C C . LEU A 1 119 ? 22.276 -11.365 -18.148 1.00 97.88 119 LEU A C 1
ATOM 920 O O . LEU A 1 119 ? 22.586 -10.532 -19.005 1.00 97.88 119 LEU A O 1
ATOM 924 N N . LYS A 1 120 ? 21.295 -12.256 -18.348 1.00 97.75 120 LYS A N 1
ATOM 925 C CA . LYS A 1 120 ? 20.440 -12.259 -19.546 1.00 97.75 120 LYS A CA 1
ATOM 926 C C . LYS A 1 120 ? 19.675 -10.940 -19.673 1.00 97.75 120 LYS A C 1
ATOM 928 O O . LYS A 1 120 ? 19.722 -10.328 -20.740 1.00 97.75 120 LYS A O 1
ATOM 933 N N . ALA A 1 121 ? 19.047 -10.485 -18.588 1.00 97.75 121 ALA A N 1
ATOM 934 C CA . ALA A 1 121 ? 18.363 -9.196 -18.519 1.00 97.75 121 ALA A CA 1
ATOM 935 C C . ALA A 1 121 ? 19.298 -8.029 -18.878 1.00 97.75 121 ALA A C 1
ATOM 937 O O . ALA A 1 121 ? 18.978 -7.213 -19.743 1.00 97.75 121 ALA A O 1
ATOM 938 N N . HIS A 1 122 ? 20.496 -7.996 -18.289 1.00 97.81 122 HIS A N 1
ATOM 939 C CA . HIS A 1 122 ? 21.483 -6.950 -18.548 1.00 97.81 122 HIS A CA 1
ATOM 940 C C . HIS A 1 122 ? 21.949 -6.916 -20.012 1.00 97.81 122 HIS A C 1
ATOM 942 O O . HIS A 1 122 ? 22.040 -5.845 -20.610 1.00 97.81 122 HIS A O 1
ATOM 948 N N . ARG A 1 123 ? 22.215 -8.081 -20.618 1.00 98.12 123 ARG A N 1
ATOM 949 C CA . ARG A 1 123 ? 22.625 -8.181 -22.030 1.00 98.12 123 ARG A CA 1
ATOM 950 C C . ARG A 1 123 ? 21.518 -7.741 -22.987 1.00 98.12 123 ARG A C 1
ATOM 952 O O . ARG A 1 123 ? 21.805 -7.011 -23.933 1.00 98.12 123 ARG A O 1
ATOM 959 N N . ALA A 1 124 ? 20.278 -8.171 -22.749 1.00 97.31 124 ALA A N 1
ATOM 960 C CA . ALA A 1 124 ? 19.128 -7.765 -23.558 1.00 97.31 124 ALA A CA 1
ATOM 961 C C . ALA A 1 124 ? 18.925 -6.243 -23.496 1.00 97.31 124 ALA A C 1
ATOM 963 O O . ALA A 1 124 ? 18.856 -5.587 -24.536 1.00 97.31 124 ALA A O 1
ATOM 964 N N . PHE A 1 125 ? 18.973 -5.666 -22.290 1.00 98.38 125 PHE A N 1
ATOM 965 C CA . PHE A 1 125 ? 18.907 -4.218 -22.106 1.00 98.38 125 PHE A CA 1
ATOM 966 C C . PHE A 1 125 ? 20.055 -3.485 -22.813 1.00 98.38 125 PHE A C 1
ATOM 968 O O . PHE A 1 125 ? 19.816 -2.494 -23.496 1.00 98.38 125 PHE A O 1
ATOM 975 N N . GLY A 1 126 ? 21.295 -3.976 -22.705 1.00 98.31 126 GLY A N 1
ATOM 976 C CA . GLY A 1 126 ? 22.446 -3.370 -23.381 1.00 98.31 126 GLY A CA 1
ATOM 977 C C . GLY A 1 126 ? 22.268 -3.292 -24.902 1.00 98.31 126 GLY A C 1
ATOM 978 O O . GLY A 1 126 ? 22.561 -2.260 -25.504 1.00 98.31 126 GLY A O 1
ATOM 979 N N . ARG A 1 127 ? 21.713 -4.346 -25.519 1.00 98.19 127 ARG A N 1
ATOM 980 C CA . ARG A 1 127 ? 21.366 -4.352 -26.952 1.00 98.19 127 ARG A CA 1
ATOM 981 C C . ARG A 1 127 ? 20.270 -3.334 -27.274 1.00 98.19 127 ARG A C 1
ATOM 983 O O . ARG A 1 127 ? 20.401 -2.609 -28.258 1.00 98.19 127 ARG A O 1
ATOM 990 N N . ALA A 1 128 ? 19.228 -3.251 -26.447 1.00 98.06 128 ALA A N 1
ATOM 991 C CA . ALA A 1 128 ? 18.140 -2.288 -26.617 1.00 98.06 128 ALA A CA 1
ATOM 992 C C . ALA A 1 128 ? 18.642 -0.837 -26.538 1.00 98.06 128 ALA A C 1
ATOM 994 O O . ALA A 1 128 ? 18.407 -0.038 -27.442 1.00 98.06 128 ALA A O 1
ATOM 995 N N . ALA A 1 129 ? 19.407 -0.519 -25.491 1.00 97.69 129 ALA A N 1
ATOM 996 C CA . ALA A 1 129 ? 19.967 0.807 -25.264 1.00 97.69 129 ALA A CA 1
ATOM 997 C C . ALA A 1 129 ? 20.943 1.236 -26.372 1.00 97.69 129 ALA A C 1
ATOM 999 O O . ALA A 1 129 ? 21.000 2.424 -26.691 1.00 97.69 129 ALA A O 1
ATOM 1000 N N . GLY A 1 130 ? 21.681 0.289 -26.963 1.00 97.56 130 GLY A N 1
ATOM 1001 C CA . GLY A 1 130 ? 22.587 0.531 -28.089 1.00 97.56 130 GLY A CA 1
ATOM 1002 C C . GLY A 1 130 ? 21.907 0.627 -29.460 1.00 97.56 130 GLY A C 1
ATOM 1003 O O . GLY A 1 130 ? 22.548 1.065 -30.406 1.00 97.56 130 GLY A O 1
ATOM 1004 N N . SER A 1 131 ? 20.630 0.249 -29.581 1.00 97.12 131 SER A N 1
ATOM 1005 C CA . SER A 1 131 ? 19.902 0.222 -30.863 1.00 97.12 131 SER A CA 1
ATOM 1006 C C . SER A 1 131 ? 18.882 1.357 -31.005 1.00 97.12 131 SER A C 1
ATOM 1008 O O . SER A 1 131 ? 18.028 1.294 -31.880 1.00 97.12 131 SER A O 1
ATOM 1010 N N . GLN A 1 132 ? 18.938 2.391 -30.155 1.00 95.50 132 GLN A N 1
ATOM 1011 C CA . GLN A 1 132 ? 17.916 3.453 -30.087 1.00 95.50 132 GLN A CA 1
ATOM 1012 C C . GLN A 1 132 ? 17.766 4.288 -31.370 1.00 95.50 132 GLN A C 1
ATOM 1014 O O . GLN A 1 132 ? 16.732 4.925 -31.549 1.00 95.50 132 GLN A O 1
ATOM 1019 N N . GLU A 1 133 ? 18.750 4.260 -32.273 1.00 95.62 133 GLU A N 1
ATOM 1020 C CA . GLU A 1 133 ? 18.635 4.847 -33.619 1.00 95.62 133 GLU A CA 1
ATOM 1021 C C . GLU A 1 133 ? 17.553 4.159 -34.471 1.00 95.62 133 GLU A C 1
ATOM 1023 O O . GLU A 1 133 ? 17.014 4.764 -35.395 1.00 95.62 133 GLU A O 1
ATOM 1028 N N . ASN A 1 134 ? 17.200 2.914 -34.134 1.00 96.62 134 ASN A N 1
ATOM 1029 C CA . ASN A 1 134 ? 16.071 2.180 -34.689 1.00 96.62 134 ASN A CA 1
ATOM 1030 C C . ASN A 1 134 ? 15.043 1.893 -33.570 1.00 96.62 134 ASN A C 1
ATOM 1032 O O . ASN A 1 134 ? 15.171 0.889 -32.859 1.00 96.62 134 ASN A O 1
ATOM 1036 N N . PRO A 1 135 ? 14.011 2.746 -33.406 1.00 95.19 135 PRO A N 1
ATOM 1037 C CA . PRO A 1 135 ? 13.022 2.618 -32.335 1.00 95.19 135 PRO A CA 1
ATOM 1038 C C . PRO A 1 135 ? 12.294 1.273 -32.286 1.00 95.19 135 PRO A C 1
ATOM 1040 O O . PRO A 1 135 ? 11.982 0.790 -31.197 1.00 95.19 135 PRO A O 1
ATOM 1043 N N . GLU A 1 136 ? 12.037 0.658 -33.440 1.00 94.75 136 GLU A N 1
ATOM 1044 C CA . GLU A 1 136 ? 11.366 -0.640 -33.532 1.00 94.75 136 GLU A CA 1
ATOM 1045 C C . GLU A 1 136 ? 12.251 -1.749 -32.953 1.00 94.75 136 GLU A C 1
ATOM 1047 O O . GLU A 1 136 ? 11.845 -2.458 -32.029 1.00 94.75 136 GLU A O 1
ATOM 1052 N N . ALA A 1 137 ? 13.502 -1.836 -33.419 1.00 96.38 137 ALA A N 1
ATOM 1053 C CA . ALA A 1 137 ? 14.465 -2.815 -32.922 1.00 96.38 137 ALA A CA 1
ATOM 1054 C C . ALA A 1 137 ? 14.779 -2.604 -31.431 1.00 96.38 137 ALA A C 1
ATOM 1056 O O . ALA A 1 137 ? 14.814 -3.565 -30.659 1.00 96.38 137 ALA A O 1
ATOM 1057 N N . ALA A 1 138 ? 14.970 -1.351 -31.004 1.00 97.81 138 ALA A N 1
ATOM 1058 C CA . ALA A 1 138 ? 15.211 -1.015 -29.603 1.00 97.81 138 ALA A CA 1
ATOM 1059 C C . ALA A 1 138 ? 14.043 -1.429 -28.697 1.00 97.81 138 ALA A C 1
ATOM 1061 O O . ALA A 1 138 ? 14.276 -1.969 -27.617 1.00 97.81 138 ALA A O 1
ATOM 1062 N N . SER A 1 139 ? 12.799 -1.211 -29.134 1.00 96.25 139 SER A N 1
ATOM 1063 C CA . SER A 1 139 ? 11.607 -1.542 -28.343 1.00 96.25 139 SER A CA 1
ATOM 1064 C C . SER A 1 139 ? 11.403 -3.051 -28.213 1.00 96.25 139 SER A C 1
ATOM 1066 O O . SER A 1 139 ? 11.113 -3.527 -27.117 1.00 96.25 139 SER A O 1
ATOM 1068 N N . LEU A 1 140 ? 11.640 -3.814 -29.285 1.00 95.88 140 LEU A N 1
ATOM 1069 C CA . LEU A 1 140 ? 11.585 -5.278 -29.248 1.00 95.88 140 LEU A CA 1
ATOM 1070 C C . LEU A 1 140 ? 12.638 -5.863 -28.289 1.00 95.88 140 LEU A C 1
ATOM 1072 O O . LEU A 1 140 ? 12.325 -6.695 -27.440 1.00 95.88 140 LEU A O 1
ATOM 1076 N N . LEU A 1 141 ? 13.877 -5.369 -28.355 1.00 97.88 141 LEU A N 1
ATOM 1077 C CA . LEU A 1 141 ? 14.950 -5.785 -27.445 1.00 97.88 141 LEU A CA 1
ATOM 1078 C C . LEU A 1 141 ? 14.694 -5.352 -25.993 1.00 97.88 141 LEU A C 1
ATOM 1080 O O . LEU A 1 141 ? 15.072 -6.058 -25.057 1.00 97.88 141 LEU A O 1
ATOM 1084 N N . ALA A 1 142 ? 14.065 -4.193 -25.787 1.00 98.19 142 ALA A N 1
ATOM 1085 C CA . ALA A 1 142 ? 13.688 -3.728 -24.457 1.00 98.19 142 ALA A CA 1
ATOM 1086 C C . ALA A 1 142 ? 12.586 -4.603 -23.844 1.00 98.19 142 ALA A C 1
ATOM 1088 O O . ALA A 1 142 ? 12.620 -4.871 -22.647 1.00 98.19 142 ALA A O 1
ATOM 1089 N N . GLU A 1 143 ? 11.653 -5.110 -24.648 1.00 96.88 143 GLU A N 1
ATOM 1090 C CA . GLU A 1 143 ? 10.653 -6.077 -24.193 1.00 96.88 143 GLU A CA 1
ATOM 1091 C C . GLU A 1 143 ? 11.286 -7.419 -23.801 1.00 96.88 143 GLU A C 1
ATOM 1093 O O . GLU A 1 143 ? 10.981 -7.946 -22.730 1.00 96.88 143 GLU A O 1
ATOM 1098 N N . GLU A 1 144 ? 12.232 -7.933 -24.598 1.00 97.94 144 GLU A N 1
ATOM 1099 C CA . GLU A 1 144 ? 13.030 -9.107 -24.213 1.00 97.94 144 GLU A CA 1
ATOM 1100 C C . GLU A 1 144 ? 13.736 -8.887 -22.865 1.00 97.94 144 GLU A C 1
ATOM 1102 O O . GLU A 1 144 ? 13.795 -9.794 -22.027 1.00 97.94 144 GLU A O 1
ATOM 1107 N N . ALA A 1 145 ? 14.256 -7.675 -22.644 1.00 98.44 145 ALA A N 1
ATOM 1108 C CA . ALA A 1 145 ? 14.872 -7.297 -21.383 1.00 98.44 145 ALA A CA 1
ATOM 1109 C C . ALA A 1 145 ? 13.853 -7.289 -20.239 1.00 98.44 145 ALA A C 1
ATOM 1111 O O . ALA A 1 145 ? 14.121 -7.911 -19.217 1.00 98.44 145 ALA A O 1
ATOM 1112 N N . LEU A 1 146 ? 12.684 -6.664 -20.409 1.00 98.50 146 LEU A N 1
ATOM 1113 C CA . LEU A 1 146 ? 11.623 -6.625 -19.397 1.00 98.50 146 LEU A CA 1
ATOM 1114 C C . LEU A 1 146 ? 11.161 -8.026 -18.987 1.00 98.50 146 LEU A C 1
ATOM 1116 O O . LEU A 1 146 ? 11.097 -8.319 -17.796 1.00 98.50 146 LEU A O 1
ATOM 1120 N N . VAL A 1 147 ? 10.937 -8.929 -19.945 1.00 98.50 147 VAL A N 1
ATOM 1121 C CA . VAL A 1 147 ? 10.585 -10.330 -19.654 1.00 98.50 147 VAL A CA 1
ATOM 1122 C C . VAL A 1 147 ? 11.680 -11.012 -18.824 1.00 98.50 147 VAL A C 1
ATOM 1124 O O . VAL A 1 147 ? 11.389 -11.696 -17.840 1.00 98.50 147 VAL A O 1
ATOM 1127 N N . ALA A 1 148 ? 12.953 -10.818 -19.184 1.00 98.38 148 ALA A N 1
ATOM 1128 C CA . ALA A 1 148 ? 14.074 -11.378 -18.432 1.00 98.38 148 ALA A CA 1
ATOM 1129 C C . ALA A 1 148 ? 14.223 -10.752 -17.031 1.00 98.38 148 ALA A C 1
ATOM 1131 O O . ALA A 1 148 ? 14.552 -11.468 -16.083 1.00 98.38 148 ALA A O 1
ATOM 1132 N N . ILE A 1 149 ? 13.955 -9.449 -16.889 1.00 98.62 149 ILE A N 1
ATOM 1133 C CA . ILE A 1 149 ? 13.966 -8.731 -15.609 1.00 98.62 149 ILE A CA 1
ATOM 1134 C C . ILE A 1 149 ? 12.866 -9.273 -14.696 1.00 98.62 149 ILE A C 1
ATOM 1136 O O . ILE A 1 149 ? 13.172 -9.677 -13.577 1.00 98.62 149 ILE A O 1
ATOM 1140 N N . CYS A 1 150 ? 11.620 -9.368 -15.170 1.00 98.44 150 CYS A N 1
ATOM 1141 C CA . CYS A 1 150 ? 10.506 -9.902 -14.383 1.00 98.44 150 CYS A CA 1
ATOM 1142 C C . CYS A 1 150 ? 10.749 -11.358 -13.958 1.00 98.44 150 CYS A C 1
ATOM 1144 O O . CYS A 1 150 ? 10.456 -11.735 -12.823 1.00 98.44 150 CYS A O 1
ATOM 1146 N N . HIS A 1 151 ? 11.353 -12.175 -14.827 1.00 98.38 151 HIS A N 1
ATOM 1147 C CA . HIS A 1 151 ? 11.744 -13.536 -14.465 1.00 98.38 151 HIS A CA 1
ATOM 1148 C C . HIS A 1 151 ? 12.775 -13.559 -13.326 1.00 98.38 151 HIS A C 1
ATOM 1150 O O . HIS A 1 151 ? 12.584 -14.265 -12.335 1.00 98.38 151 HIS A O 1
ATOM 1156 N N . ALA A 1 152 ? 13.841 -12.761 -13.435 1.00 98.38 152 ALA A N 1
ATOM 1157 C CA . ALA A 1 152 ? 14.861 -12.656 -12.395 1.00 98.38 152 ALA A CA 1
ATOM 1158 C C . ALA A 1 152 ? 14.296 -12.085 -11.080 1.00 98.38 152 ALA A C 1
ATOM 1160 O O . ALA A 1 152 ? 14.657 -12.562 -10.004 1.00 98.38 152 ALA A O 1
ATOM 1161 N N . ALA A 1 153 ? 13.383 -11.113 -11.159 1.00 97.88 153 ALA A N 1
ATOM 1162 C CA . ALA A 1 153 ? 12.687 -10.547 -10.008 1.00 97.88 153 ALA A CA 1
ATOM 1163 C C . ALA A 1 153 ? 11.839 -11.603 -9.284 1.00 97.88 153 ALA A C 1
ATOM 1165 O O . ALA A 1 153 ? 11.928 -11.717 -8.065 1.00 97.88 153 ALA A O 1
ATOM 1166 N N . ASN A 1 154 ? 11.091 -12.438 -10.013 1.00 97.38 154 ASN A N 1
ATOM 1167 C CA . ASN A 1 154 ? 10.307 -13.521 -9.413 1.00 97.38 154 ASN A CA 1
ATOM 1168 C C . ASN A 1 154 ? 11.182 -14.553 -8.686 1.00 97.38 154 ASN A C 1
ATOM 1170 O O . ASN A 1 154 ? 10.828 -14.971 -7.583 1.00 97.38 154 ASN A O 1
ATOM 1174 N N . LEU A 1 155 ? 12.328 -14.936 -9.262 1.00 97.94 155 LEU A N 1
ATOM 1175 C CA . LEU A 1 155 ? 13.292 -15.825 -8.597 1.00 97.94 155 LEU A CA 1
ATOM 1176 C C . LEU A 1 155 ? 13.812 -15.208 -7.293 1.00 97.94 155 LEU A C 1
ATOM 1178 O O . LEU A 1 155 ? 13.855 -15.871 -6.254 1.00 97.94 155 LEU A O 1
ATOM 1182 N N . LEU A 1 156 ? 14.181 -13.927 -7.346 1.00 97.31 156 LEU A N 1
ATOM 1183 C CA . LEU A 1 156 ? 14.701 -13.193 -6.200 1.00 97.31 156 LEU A CA 1
ATOM 1184 C C . LEU A 1 156 ? 13.644 -13.073 -5.088 1.00 97.31 156 LEU A C 1
ATOM 1186 O O . LEU A 1 156 ? 13.912 -13.442 -3.947 1.00 97.31 156 LEU A O 1
ATOM 1190 N N . CYS A 1 157 ? 12.428 -12.633 -5.421 1.00 97.00 157 CYS A N 1
ATOM 1191 C CA . CYS A 1 157 ? 11.314 -12.518 -4.479 1.00 97.00 157 CYS A CA 1
ATOM 1192 C C . CYS A 1 157 ? 10.937 -13.871 -3.863 1.00 97.00 157 CYS A C 1
ATOM 1194 O O . CYS A 1 157 ? 10.761 -13.962 -2.650 1.00 97.00 157 CYS A O 1
ATOM 1196 N N . GLY A 1 158 ? 10.856 -14.932 -4.673 1.00 97.19 158 GLY A N 1
ATOM 1197 C CA . GLY A 1 158 ? 10.558 -16.280 -4.185 1.00 97.19 158 GLY A CA 1
ATOM 1198 C C . GLY A 1 158 ? 11.589 -16.769 -3.165 1.00 97.19 158 GLY A C 1
ATOM 1199 O O . GLY A 1 158 ? 11.216 -17.241 -2.089 1.00 97.19 158 GLY A O 1
ATOM 1200 N N . SER A 1 159 ? 12.879 -16.581 -3.460 1.00 96.69 159 SER A N 1
ATOM 1201 C CA . SER A 1 159 ? 13.968 -16.957 -2.552 1.00 96.69 159 SER A CA 1
ATOM 1202 C C . SER A 1 159 ? 13.954 -16.136 -1.256 1.00 96.69 159 SER A C 1
ATOM 1204 O O . SER A 1 159 ? 14.098 -16.703 -0.170 1.00 96.69 159 SER A O 1
ATOM 1206 N N . PHE A 1 160 ? 13.704 -14.823 -1.339 1.00 96.44 160 PHE A N 1
ATOM 1207 C CA . PHE A 1 160 ? 13.584 -13.968 -0.156 1.00 96.44 160 PHE A CA 1
ATOM 1208 C C . PHE A 1 160 ? 12.436 -14.433 0.744 1.00 96.44 160 PHE A C 1
ATOM 1210 O O . PHE A 1 160 ? 12.631 -14.650 1.942 1.00 96.44 160 PHE A O 1
ATOM 1217 N N . THR A 1 161 ? 11.248 -14.645 0.169 1.00 95.25 161 THR A N 1
ATOM 1218 C CA . THR A 1 161 ? 10.068 -15.094 0.916 1.00 95.25 161 THR A CA 1
ATOM 1219 C C . THR A 1 161 ? 10.309 -16.445 1.581 1.00 95.25 161 THR A C 1
ATOM 1221 O O . THR A 1 161 ? 9.989 -16.603 2.759 1.00 95.25 161 THR A O 1
ATOM 1224 N N . GLN A 1 162 ? 10.926 -17.399 0.880 1.00 95.38 162 GLN A N 1
ATOM 1225 C CA . GLN A 1 162 ? 11.255 -18.706 1.444 1.00 95.38 162 GLN A CA 1
ATOM 1226 C C . GLN A 1 162 ? 12.223 -18.590 2.630 1.00 95.38 162 GLN A C 1
ATOM 1228 O O . GLN A 1 162 ? 11.946 -19.132 3.699 1.00 95.38 162 GLN A O 1
ATOM 1233 N N . GLN A 1 163 ? 13.329 -17.857 2.479 1.00 95.19 163 GLN A N 1
ATOM 1234 C CA . GLN A 1 163 ? 14.328 -17.699 3.542 1.00 95.19 163 GLN A CA 1
ATOM 1235 C C . GLN A 1 163 ? 13.767 -16.944 4.752 1.00 95.19 163 GLN A C 1
ATOM 1237 O O . GLN A 1 163 ? 13.960 -17.370 5.892 1.00 95.19 163 GLN A O 1
ATOM 1242 N N . ALA A 1 164 ? 13.013 -15.867 4.519 1.00 92.31 164 ALA A N 1
ATOM 1243 C CA . ALA A 1 164 ? 12.373 -15.103 5.584 1.00 92.31 164 ALA A CA 1
ATOM 1244 C C . ALA A 1 164 ? 11.342 -15.945 6.357 1.00 92.31 164 ALA A C 1
ATOM 1246 O O . ALA A 1 164 ? 11.242 -15.833 7.580 1.00 92.31 164 ALA A O 1
ATOM 1247 N N . LEU A 1 165 ? 10.577 -16.799 5.669 1.00 92.31 165 LEU A N 1
ATOM 1248 C CA . LEU A 1 165 ? 9.636 -17.718 6.313 1.00 92.31 165 LEU A CA 1
ATOM 1249 C C . LEU A 1 165 ? 10.353 -18.811 7.109 1.00 92.31 165 LEU A C 1
ATOM 1251 O O . LEU A 1 165 ? 9.984 -19.039 8.259 1.00 92.31 165 LEU A O 1
ATOM 1255 N N . LEU A 1 166 ? 11.401 -19.425 6.553 1.00 91.81 166 LEU A N 1
ATOM 1256 C CA . LEU A 1 166 ? 12.204 -20.430 7.257 1.00 91.81 166 LEU A CA 1
ATOM 1257 C C . LEU A 1 166 ? 12.825 -19.857 8.536 1.00 91.81 166 LEU A C 1
ATOM 1259 O O . LEU A 1 166 ? 12.723 -20.473 9.595 1.00 91.81 166 LEU A O 1
ATOM 1263 N N . GLY A 1 167 ? 13.391 -18.647 8.473 1.00 90.00 167 GLY A N 1
ATOM 1264 C CA . GLY A 1 167 ? 13.939 -17.971 9.651 1.00 90.00 167 GLY A CA 1
ATOM 1265 C C . GLY A 1 167 ? 12.887 -17.729 10.741 1.00 90.00 167 GLY A C 1
ATOM 1266 O O . GLY A 1 167 ? 13.165 -17.901 11.928 1.00 90.00 167 GLY A O 1
ATOM 1267 N N . ARG A 1 168 ? 11.646 -17.395 10.359 1.00 89.94 168 ARG A N 1
ATOM 1268 C CA .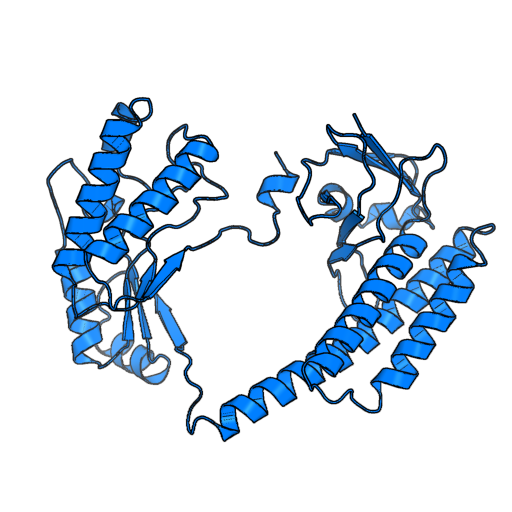 ARG A 1 168 ? 10.531 -17.255 11.313 1.00 89.94 168 ARG A CA 1
ATOM 1269 C C . ARG A 1 168 ? 10.106 -18.598 11.907 1.00 89.94 168 ARG A C 1
ATOM 1271 O O . ARG A 1 168 ? 9.897 -18.667 13.112 1.00 89.94 168 ARG A O 1
ATOM 1278 N N . GLN A 1 169 ? 10.014 -19.650 11.096 1.00 90.88 169 GLN A N 1
ATOM 1279 C CA . GLN A 1 169 ? 9.627 -20.994 11.545 1.00 90.88 169 GLN A CA 1
ATOM 1280 C C . GLN A 1 169 ? 10.667 -21.638 12.471 1.00 90.88 169 GLN A C 1
ATOM 1282 O O . GLN A 1 169 ? 10.307 -22.402 13.358 1.00 90.88 169 GLN A O 1
ATOM 1287 N N . GLN A 1 170 ? 11.953 -21.310 12.314 1.00 90.12 170 GLN A N 1
ATOM 1288 C CA . GLN A 1 170 ? 12.995 -21.744 13.253 1.00 90.12 170 GLN A CA 1
ATOM 1289 C C . GLN A 1 170 ? 12.888 -21.040 14.611 1.00 90.12 170 GLN A C 1
ATOM 1291 O O . GLN A 1 170 ? 13.220 -21.623 15.640 1.00 90.12 170 GLN A O 1
ATOM 1296 N N . ARG A 1 171 ? 12.437 -19.779 14.619 1.00 90.31 171 ARG A N 1
ATOM 1297 C CA . ARG A 1 171 ? 12.330 -18.963 15.835 1.00 90.31 171 ARG A CA 1
ATOM 1298 C C . ARG A 1 171 ? 11.030 -19.200 16.604 1.00 90.31 171 ARG A C 1
ATOM 1300 O O . ARG A 1 171 ? 11.027 -19.058 17.825 1.00 90.31 171 ARG A O 1
ATOM 1307 N N . TYR A 1 172 ? 9.945 -19.533 15.910 1.00 88.00 172 TYR A N 1
ATOM 1308 C CA . TYR A 1 172 ? 8.621 -19.685 16.504 1.00 88.00 172 TYR A CA 1
ATOM 1309 C C . TYR A 1 172 ? 7.974 -21.020 16.097 1.00 88.00 172 TYR A C 1
ATOM 1311 O O . TYR A 1 172 ? 7.831 -21.267 14.899 1.00 88.00 172 TYR A O 1
ATOM 1319 N N . PRO A 1 173 ? 7.507 -21.850 17.057 1.00 83.81 173 PRO A N 1
ATOM 1320 C CA . PRO A 1 173 ? 6.788 -23.098 16.763 1.00 83.81 173 PRO A CA 1
ATOM 1321 C C . PRO A 1 173 ? 5.520 -22.897 15.921 1.00 83.81 173 PRO A C 1
ATOM 1323 O O . PRO A 1 173 ? 5.118 -23.776 15.164 1.00 83.81 173 PRO A O 1
ATOM 1326 N N . GLN A 1 174 ? 4.891 -21.730 16.059 1.00 82.38 174 GLN A N 1
ATOM 1327 C CA . GLN A 1 174 ? 3.797 -21.248 15.223 1.00 82.38 174 GLN A CA 1
ATOM 1328 C C . GLN A 1 174 ? 4.123 -19.822 14.796 1.00 82.38 174 GLN A C 1
ATOM 1330 O O . GLN A 1 174 ? 4.690 -19.060 15.580 1.00 82.38 174 GLN A O 1
ATOM 1335 N N . LEU A 1 175 ? 3.780 -19.450 13.562 1.00 83.38 175 LEU A N 1
ATOM 1336 C CA . LEU A 1 175 ? 4.024 -18.089 13.092 1.00 83.38 175 LEU A CA 1
ATOM 1337 C C . LEU A 1 175 ? 3.291 -17.092 14.008 1.00 83.38 175 LEU A C 1
ATOM 1339 O O . LEU A 1 175 ? 2.099 -17.282 14.248 1.00 83.38 175 LEU A O 1
ATOM 1343 N N . PRO A 1 176 ? 3.963 -16.031 14.496 1.00 83.38 176 PRO A N 1
ATOM 1344 C CA . PRO A 1 176 ? 3.347 -15.007 15.337 1.00 83.38 176 PRO A CA 1
ATOM 1345 C C . PRO A 1 176 ? 2.503 -14.058 14.472 1.00 83.38 176 PRO A C 1
ATOM 1347 O O . PRO A 1 176 ? 2.785 -12.868 14.362 1.00 83.38 176 PRO A O 1
ATOM 1350 N N . ALA A 1 177 ? 1.512 -14.615 13.784 1.00 86.75 177 ALA A N 1
ATOM 1351 C CA . ALA A 1 177 ? 0.603 -13.918 12.896 1.00 86.75 177 ALA A CA 1
ATOM 1352 C C . ALA A 1 177 ? -0.835 -14.247 13.295 1.00 86.75 177 ALA A C 1
ATOM 1354 O O . ALA A 1 177 ? -1.165 -15.392 13.616 1.00 86.75 177 ALA A O 1
ATOM 1355 N N . SER A 1 178 ? -1.692 -13.235 13.258 1.00 90.56 178 SER A N 1
ATOM 1356 C CA . SER A 1 178 ? -3.128 -13.411 13.398 1.00 90.56 178 SER A CA 1
ATOM 1357 C C . SER A 1 178 ? -3.774 -13.546 12.022 1.00 90.56 178 SER A C 1
ATOM 1359 O O . SER A 1 178 ? -3.444 -12.822 11.082 1.00 90.56 178 SER A O 1
ATOM 1361 N N . LEU A 1 179 ? -4.713 -14.479 11.915 1.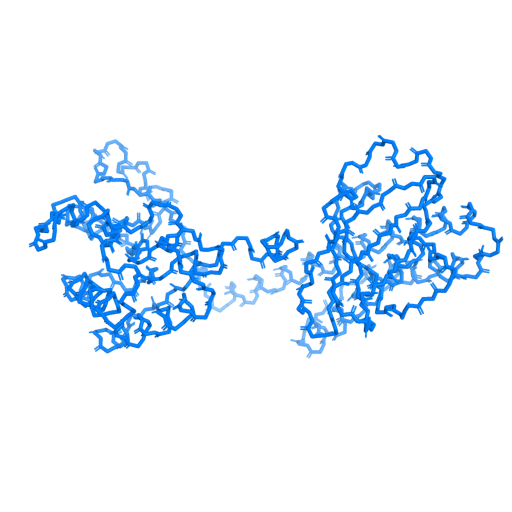00 93.44 179 LEU A N 1
ATOM 1362 C CA . LEU A 1 179 ? -5.649 -14.574 10.808 1.00 93.44 179 LEU A CA 1
ATOM 1363 C C . LEU A 1 179 ? -7.025 -14.268 11.385 1.00 93.44 179 LEU A C 1
ATOM 1365 O O . LEU A 1 179 ? -7.530 -15.011 12.229 1.00 93.44 179 LEU A O 1
ATOM 1369 N N . GLY A 1 180 ? -7.606 -13.150 10.960 1.00 93.56 180 GLY A N 1
ATOM 1370 C CA . GLY A 1 180 ? -8.871 -12.680 11.502 1.00 93.56 180 GLY A CA 1
ATOM 1371 C C . GLY A 1 180 ? -9.858 -12.217 10.449 1.00 93.56 180 GLY A C 1
ATOM 1372 O O . GLY A 1 180 ? -9.494 -11.931 9.309 1.00 93.56 180 GLY A O 1
ATOM 1373 N N . CYS A 1 181 ? -11.114 -12.129 10.872 1.00 95.69 181 CYS A N 1
ATOM 1374 C CA . CYS A 1 181 ? -12.236 -11.659 10.070 1.00 95.69 181 CYS A CA 1
ATOM 1375 C C . CYS A 1 181 ? -13.007 -10.569 10.829 1.00 95.69 181 CYS A C 1
ATOM 1377 O O . CYS A 1 181 ? -13.032 -10.550 12.062 1.00 95.69 181 CYS A O 1
ATOM 1379 N N . GLY A 1 182 ? -13.589 -9.621 10.093 1.00 95.12 182 GLY A N 1
ATOM 1380 C CA . GLY A 1 182 ? -14.412 -8.560 10.665 1.00 95.12 182 GLY A CA 1
ATOM 1381 C C . GLY A 1 182 ? -15.847 -9.017 10.897 1.00 95.12 182 GLY A C 1
ATOM 1382 O O . GLY A 1 182 ? -16.432 -9.658 10.027 1.00 95.12 182 GLY A O 1
ATOM 1383 N N . ILE A 1 183 ? -16.427 -8.654 12.041 1.00 95.00 183 ILE A N 1
ATOM 1384 C CA . ILE A 1 183 ? -17.823 -8.971 12.373 1.00 95.00 183 ILE A CA 1
ATOM 1385 C C . ILE A 1 183 ? -18.632 -7.694 12.590 1.00 95.00 183 ILE A C 1
ATOM 1387 O O . ILE A 1 183 ? -18.149 -6.735 13.175 1.00 95.00 183 ILE A O 1
ATOM 1391 N N . GLY A 1 184 ? -19.879 -7.663 12.116 1.00 88.88 184 GLY A N 1
ATOM 1392 C CA . GLY A 1 184 ? -20.790 -6.539 12.380 1.00 88.88 184 GLY A CA 1
ATOM 1393 C C . GLY A 1 184 ? -21.565 -6.671 13.695 1.00 88.88 184 GLY A C 1
ATOM 1394 O O . GLY A 1 184 ? -22.015 -5.671 14.241 1.00 88.88 184 GLY A O 1
ATOM 1395 N N . LYS A 1 185 ? -21.732 -7.904 14.176 1.00 92.44 185 LYS A N 1
ATOM 1396 C CA . LYS A 1 185 ? -22.403 -8.287 15.423 1.00 92.44 185 LYS A CA 1
ATOM 1397 C C . LYS A 1 185 ? -21.826 -9.617 15.906 1.00 92.44 185 LYS A C 1
ATOM 1399 O O . LYS A 1 185 ? -21.206 -10.321 15.106 1.00 92.44 185 LYS A O 1
ATOM 1404 N N . ALA A 1 186 ? -22.065 -9.970 17.167 1.00 93.25 186 ALA A N 1
ATOM 1405 C CA . ALA A 1 186 ? -21.719 -11.290 17.686 1.00 93.25 186 ALA A CA 1
ATOM 1406 C C . ALA A 1 186 ? -22.366 -12.399 16.817 1.00 93.25 186 ALA A C 1
ATOM 1408 O O . ALA A 1 186 ? -23.579 -12.334 16.575 1.00 93.25 186 ALA A O 1
ATOM 1409 N N . PRO A 1 187 ? -21.578 -13.364 16.308 1.00 94.56 187 PRO A N 1
ATOM 1410 C CA . PRO A 1 187 ? -22.085 -14.498 15.541 1.00 94.56 187 PRO A CA 1
ATOM 1411 C C . PRO A 1 187 ? -23.034 -15.395 16.348 1.00 94.56 187 PRO A C 1
ATOM 1413 O O . PRO A 1 187 ? -22.932 -15.481 17.572 1.00 94.56 187 PRO A O 1
ATOM 1416 N N . ASP A 1 188 ? -23.942 -16.087 15.657 1.00 94.69 188 ASP A N 1
ATOM 1417 C CA . ASP A 1 188 ? -24.719 -17.178 16.261 1.00 94.69 188 ASP A CA 1
ATOM 1418 C C . ASP A 1 188 ? -23.861 -18.447 16.463 1.00 94.69 188 ASP A C 1
ATOM 1420 O O . ASP A 1 188 ? -22.663 -18.455 16.176 1.00 94.69 188 ASP A O 1
ATOM 1424 N N . ALA A 1 189 ? -24.449 -19.517 17.006 1.00 93.62 189 ALA A N 1
ATOM 1425 C CA . ALA A 1 189 ? -23.711 -20.735 17.349 1.00 93.62 189 ALA A CA 1
ATOM 1426 C C . ALA A 1 189 ? -23.063 -21.413 16.126 1.00 93.62 189 ALA A C 1
ATOM 1428 O O . ALA A 1 189 ? -21.888 -21.765 16.177 1.00 93.62 189 ALA A O 1
ATOM 1429 N N . GLU A 1 190 ? -23.792 -21.535 15.013 1.00 93.94 190 GLU A N 1
ATOM 1430 C CA . GLU A 1 190 ? -23.276 -22.169 13.792 1.00 93.94 190 GLU A CA 1
ATOM 1431 C C . GLU A 1 190 ? -22.144 -21.334 13.180 1.00 93.94 190 GLU A C 1
ATOM 1433 O O . GLU A 1 190 ? -21.087 -21.852 12.812 1.00 93.94 190 GLU A O 1
ATOM 1438 N N . GLN A 1 191 ? -22.330 -20.014 13.126 1.00 95.00 191 GLN A N 1
ATOM 1439 C CA . GLN A 1 191 ? -21.305 -19.093 12.647 1.00 95.00 191 GLN A CA 1
ATOM 1440 C C . GLN A 1 191 ? -20.071 -19.077 13.553 1.00 95.00 191 GLN A C 1
ATOM 1442 O O . GLN A 1 191 ? -18.956 -18.920 13.059 1.00 95.00 191 GLN A O 1
ATOM 1447 N N . THR A 1 192 ? -20.258 -19.237 14.863 1.00 95.56 192 THR A N 1
ATOM 1448 C CA . THR A 1 192 ? -19.167 -19.288 15.840 1.00 95.56 192 THR A CA 1
ATOM 1449 C C . THR A 1 192 ? -18.270 -20.496 15.597 1.00 95.56 192 THR A C 1
ATOM 1451 O O . THR A 1 192 ? -17.055 -20.325 15.510 1.00 95.56 192 THR A O 1
ATOM 1454 N N . ASP A 1 193 ? -18.848 -21.683 15.399 1.00 94.81 193 ASP A N 1
ATOM 1455 C CA . ASP A 1 193 ? -18.077 -22.901 15.125 1.00 94.81 193 ASP A CA 1
ATOM 1456 C C . ASP A 1 193 ? -17.237 -22.758 13.846 1.00 94.81 193 ASP A C 1
ATOM 1458 O O . ASP A 1 193 ? -16.041 -23.064 13.832 1.00 94.81 193 ASP A O 1
ATOM 1462 N N . LEU A 1 194 ? -17.837 -22.213 12.780 1.00 95.38 194 LEU A N 1
ATOM 1463 C CA . LEU A 1 194 ? -17.130 -21.928 11.528 1.00 95.38 194 LEU A CA 1
ATOM 1464 C C . LEU A 1 194 ? -16.023 -20.882 11.713 1.00 95.38 194 LEU A C 1
ATOM 1466 O O . LEU A 1 194 ? -14.931 -21.031 11.160 1.00 95.38 194 LEU A O 1
ATOM 1470 N N . PHE A 1 195 ? -16.282 -19.828 12.489 1.00 96.19 195 PHE A N 1
ATOM 1471 C CA . PHE A 1 195 ? -15.317 -18.760 12.729 1.00 96.19 195 PHE A CA 1
ATOM 1472 C C . PHE A 1 195 ? -14.108 -19.274 13.511 1.00 96.19 195 PHE A C 1
ATOM 1474 O O . PHE A 1 195 ? -12.974 -19.063 13.086 1.00 96.19 195 PHE A O 1
ATOM 1481 N N . SER A 1 196 ? -14.336 -19.982 14.618 1.00 93.50 196 SER A N 1
ATOM 1482 C CA . SER A 1 196 ? -13.273 -20.516 15.475 1.00 93.50 196 SER A CA 1
ATOM 1483 C C . SER A 1 196 ? -12.444 -21.607 14.795 1.00 93.50 196 SER A C 1
ATOM 1485 O O . SER A 1 196 ? -11.279 -21.787 15.144 1.00 93.50 196 SER A O 1
ATOM 1487 N N . ALA A 1 197 ? -13.001 -22.311 13.805 1.00 94.31 197 ALA A N 1
ATOM 1488 C CA . ALA A 1 197 ? -12.241 -23.254 12.987 1.00 94.31 197 ALA A CA 1
ATOM 1489 C C . ALA A 1 197 ? -11.275 -22.561 12.004 1.00 94.31 197 ALA A C 1
ATOM 1491 O O . ALA A 1 197 ? -10.250 -23.141 11.645 1.00 94.31 197 ALA A O 1
ATOM 1492 N N . ALA A 1 198 ? -11.594 -21.341 11.558 1.00 94.31 198 ALA A N 1
ATOM 1493 C CA . ALA A 1 198 ? -10.853 -20.636 10.511 1.00 94.31 198 ALA A CA 1
ATOM 1494 C C . ALA A 1 198 ? -9.943 -19.507 11.029 1.00 94.31 198 ALA A C 1
ATOM 1496 O O . ALA A 1 198 ? -8.904 -19.232 10.425 1.00 94.31 198 ALA A O 1
ATOM 1497 N N . PHE A 1 199 ? -10.320 -18.841 12.122 1.00 95.94 199 PHE A N 1
ATOM 1498 C CA . PHE A 1 199 ? -9.712 -17.593 12.581 1.00 95.94 199 PHE A CA 1
ATOM 1499 C C . PHE A 1 199 ? -9.285 -17.667 14.048 1.00 95.94 199 PHE A C 1
ATOM 1501 O O . PHE A 1 199 ? -9.956 -18.266 14.884 1.00 95.94 199 PHE A O 1
ATOM 1508 N N . ASN A 1 200 ? -8.184 -16.987 14.373 1.00 94.12 200 ASN A N 1
ATOM 1509 C CA . ASN A 1 200 ? -7.690 -16.817 15.746 1.00 94.12 200 ASN A CA 1
ATOM 1510 C C . ASN A 1 200 ? -7.789 -15.361 16.241 1.00 94.12 200 ASN A C 1
ATOM 1512 O O . ASN A 1 200 ? -7.443 -15.058 17.384 1.00 94.12 200 ASN A O 1
ATOM 1516 N N . ALA A 1 201 ? -8.266 -14.456 15.387 1.00 96.00 201 ALA A N 1
ATOM 1517 C CA . ALA A 1 201 ? -8.469 -13.050 15.691 1.00 96.00 201 ALA A CA 1
ATOM 1518 C C . ALA A 1 201 ? -9.781 -12.539 15.092 1.00 96.00 201 ALA A C 1
ATOM 1520 O O . ALA A 1 201 ? -10.313 -13.099 14.133 1.00 96.00 201 ALA A O 1
ATOM 1521 N N . VAL A 1 202 ? -10.290 -11.438 15.631 1.00 97.50 202 VAL A N 1
ATOM 1522 C CA . VAL A 1 202 ? -11.525 -10.804 15.164 1.00 97.50 202 VAL A CA 1
ATOM 1523 C C . VAL A 1 202 ? -11.342 -9.299 15.070 1.00 97.50 202 VAL A C 1
ATOM 1525 O O . VAL A 1 202 ? -10.732 -8.689 15.942 1.00 97.50 202 VAL A O 1
ATOM 1528 N N . THR A 1 203 ? -11.865 -8.690 14.006 1.00 96.94 203 THR A N 1
ATOM 1529 C CA . THR A 1 203 ? -11.951 -7.227 13.897 1.00 96.94 203 THR A CA 1
ATOM 1530 C C . THR A 1 203 ? -13.348 -6.773 14.303 1.00 96.94 203 THR A C 1
ATOM 1532 O O . THR A 1 203 ? -14.339 -7.164 13.685 1.00 96.94 203 THR A O 1
ATOM 1535 N N . ILE A 1 204 ? -13.417 -5.956 15.348 1.00 97.56 204 ILE A N 1
ATOM 1536 C CA . ILE A 1 204 ? -14.637 -5.414 15.936 1.00 97.56 204 ILE A CA 1
ATOM 1537 C C . ILE A 1 204 ? -14.733 -3.937 15.526 1.00 97.56 204 ILE A C 1
ATOM 1539 O O . ILE A 1 204 ? -13.896 -3.132 15.944 1.00 97.56 204 ILE A O 1
ATOM 1543 N N . PRO A 1 205 ? -15.723 -3.557 14.701 1.00 96.38 205 PRO A N 1
ATOM 1544 C CA . PRO A 1 205 ? -15.927 -2.179 14.289 1.00 96.38 205 PRO A CA 1
ATOM 1545 C C . PRO A 1 205 ? -16.290 -1.306 15.489 1.00 96.38 205 PRO A C 1
ATOM 1547 O O . PRO A 1 205 ? -17.383 -1.424 16.038 1.00 96.38 205 PRO A O 1
ATOM 1550 N N . VAL A 1 206 ? -15.398 -0.390 15.855 1.00 96.38 206 VAL A N 1
ATOM 1551 C CA . VAL A 1 206 ? -15.649 0.636 16.882 1.00 96.38 206 VAL A CA 1
ATOM 1552 C C . VAL A 1 206 ? -15.897 1.966 16.173 1.00 96.38 206 VAL A C 1
ATOM 1554 O O . VAL A 1 206 ? -15.133 2.914 16.283 1.00 96.38 206 VAL A O 1
ATOM 1557 N N . SER A 1 207 ? -16.939 1.978 15.342 1.00 92.69 207 SER A N 1
ATOM 1558 C CA . SER A 1 207 ? -17.236 3.075 14.420 1.00 92.69 207 SER A CA 1
ATOM 1559 C C . SER A 1 207 ? -17.976 4.204 15.132 1.00 92.69 207 SER A C 1
ATOM 1561 O O . SER A 1 207 ? -19.116 4.012 15.559 1.00 92.69 207 SER A O 1
ATOM 1563 N N . TRP A 1 208 ? -17.354 5.385 15.200 1.00 96.00 208 TRP A N 1
ATOM 1564 C CA . TRP A 1 208 ? -17.915 6.557 15.879 1.00 96.00 208 TRP A CA 1
ATOM 1565 C C . TRP A 1 208 ? -19.335 6.901 15.410 1.00 96.00 208 TRP A C 1
ATOM 1567 O O . TRP A 1 208 ? -20.233 7.038 16.230 1.00 96.00 208 TRP A O 1
ATOM 1577 N N . THR A 1 209 ? -19.587 6.892 14.097 1.00 94.69 209 THR A N 1
ATOM 1578 C CA . THR A 1 209 ? -20.919 7.155 13.512 1.00 94.69 209 THR A CA 1
ATOM 1579 C C . THR A 1 209 ? -22.029 6.232 14.009 1.00 94.69 209 THR A C 1
ATOM 1581 O O . THR A 1 209 ? -23.197 6.607 13.978 1.00 94.69 209 THR A O 1
ATOM 1584 N N . ARG A 1 210 ? -21.696 5.005 14.425 1.00 93.62 210 ARG A N 1
ATOM 1585 C CA . ARG A 1 210 ? -22.672 4.037 14.948 1.00 93.62 210 ARG A CA 1
ATOM 1586 C C . ARG A 1 210 ? -22.823 4.122 16.456 1.00 93.62 210 ARG A C 1
ATOM 1588 O O . ARG A 1 210 ? -23.898 3.821 16.959 1.00 93.62 210 ARG A O 1
ATOM 1595 N N . ILE A 1 211 ? -21.737 4.471 17.135 1.00 96.56 211 ILE A N 1
ATOM 1596 C CA . ILE A 1 211 ? -21.668 4.549 18.588 1.00 96.56 211 ILE A CA 1
ATOM 1597 C C . ILE A 1 211 ? -22.316 5.839 19.086 1.00 96.56 211 ILE A C 1
ATOM 1599 O O . ILE A 1 211 ? -23.051 5.783 20.058 1.00 96.56 211 ILE A O 1
ATOM 1603 N N . GLU A 1 212 ? -22.085 6.969 18.423 1.00 96.50 212 GLU A N 1
ATOM 1604 C CA . GLU A 1 212 ? -22.585 8.282 18.839 1.00 96.50 212 GLU A CA 1
ATOM 1605 C C . GLU A 1 212 ? -23.341 8.944 17.681 1.00 96.50 212 GLU A C 1
ATOM 1607 O O . GLU A 1 212 ? -22.814 9.768 16.929 1.00 96.50 212 GLU A O 1
ATOM 1612 N N . GLN A 1 213 ? -24.595 8.524 17.497 1.00 92.94 213 GLN A N 1
ATOM 1613 C CA . GLN A 1 213 ? -25.460 9.048 16.431 1.00 92.94 213 GLN A CA 1
ATOM 1614 C C . GLN A 1 213 ? -25.903 10.488 16.710 1.00 92.94 213 GLN A C 1
ATOM 1616 O O . GLN A 1 213 ? -26.132 11.259 15.780 1.00 92.94 213 GLN A O 1
ATOM 1621 N N . SER A 1 214 ? -26.030 10.840 17.988 1.00 92.00 214 SER A N 1
ATOM 1622 C CA . SER A 1 214 ? -26.312 12.184 18.488 1.00 92.00 214 SER A CA 1
ATOM 1623 C C . SER A 1 214 ? -25.273 12.533 19.546 1.00 92.00 214 SER A C 1
ATOM 1625 O O . SER A 1 214 ? -24.877 11.657 20.310 1.00 92.00 214 SER A O 1
ATOM 1627 N N . GLU A 1 215 ? -24.843 13.794 19.581 1.00 91.19 215 GLU A N 1
ATOM 1628 C CA . GLU A 1 215 ? -23.824 14.282 20.517 1.00 91.19 215 GLU A CA 1
ATOM 1629 C C . GLU A 1 215 ? -24.172 13.901 21.970 1.00 91.19 215 GLU A C 1
ATOM 1631 O O . GLU A 1 215 ? -25.245 14.236 22.479 1.00 91.19 215 GLU A O 1
ATOM 1636 N N . GLY A 1 216 ? -23.267 13.167 22.619 1.00 90.94 216 GLY A N 1
ATOM 1637 C CA . GLY A 1 216 ? -23.378 12.692 23.997 1.00 90.94 216 GLY A CA 1
ATOM 1638 C C . GLY A 1 216 ? -24.207 11.419 24.216 1.00 90.94 216 GLY A C 1
ATOM 1639 O O . GLY A 1 216 ? -24.202 10.904 25.337 1.00 90.94 216 GLY A O 1
ATOM 1640 N N . ASP A 1 217 ? -24.897 10.888 23.199 1.00 94.00 217 ASP A N 1
ATOM 1641 C CA . ASP A 1 217 ? -25.689 9.654 23.309 1.00 94.00 217 ASP A CA 1
ATOM 1642 C C . ASP A 1 217 ? -24.934 8.450 22.733 1.00 94.00 217 ASP A C 1
ATOM 1644 O O . ASP A 1 217 ? -24.846 8.257 21.517 1.00 94.00 217 ASP A O 1
ATOM 1648 N N . TYR A 1 218 ? -24.377 7.636 23.632 1.00 96.31 218 TYR A N 1
ATOM 1649 C CA . TYR A 1 218 ? -23.510 6.519 23.280 1.00 96.31 218 TYR A CA 1
ATOM 1650 C C . TYR A 1 218 ? -24.225 5.161 23.325 1.00 96.31 218 TYR A C 1
ATOM 1652 O O . TYR A 1 218 ? -24.640 4.690 24.385 1.00 96.31 218 TYR A O 1
ATOM 1660 N N . CYS A 1 219 ? -24.236 4.452 22.196 1.00 96.19 219 CYS A N 1
ATOM 1661 C CA . CYS A 1 219 ? -24.734 3.085 22.064 1.00 96.19 219 CYS A CA 1
ATOM 1662 C C . CYS A 1 219 ? -23.576 2.079 21.917 1.00 96.19 219 CYS A C 1
ATOM 1664 O O . CYS A 1 219 ? -23.020 1.888 20.832 1.00 96.19 219 CYS A O 1
ATOM 1666 N N . TRP A 1 220 ? -23.215 1.403 23.015 1.00 97.12 220 TRP A N 1
ATOM 1667 C CA . TRP A 1 220 ? -22.097 0.444 23.050 1.00 97.12 220 TRP A CA 1
ATOM 1668 C C . TRP A 1 220 ? -22.507 -1.026 22.898 1.00 97.12 220 TRP A C 1
ATOM 1670 O O . TRP A 1 220 ? -21.641 -1.862 22.642 1.00 97.12 220 TRP A O 1
ATOM 1680 N N . ASP A 1 221 ? -23.802 -1.345 22.977 1.00 96.31 221 ASP A N 1
ATOM 1681 C CA . ASP A 1 221 ? -24.325 -2.715 23.114 1.00 96.31 221 ASP A CA 1
ATOM 1682 C C . ASP A 1 221 ? -23.756 -3.706 22.089 1.00 96.31 221 ASP A C 1
ATOM 1684 O O . ASP A 1 221 ? -23.373 -4.829 22.419 1.00 96.31 221 ASP A O 1
ATOM 1688 N N . THR A 1 222 ? -23.671 -3.286 20.823 1.00 95.38 222 THR A N 1
ATOM 1689 C CA . THR A 1 222 ? -23.174 -4.150 19.740 1.00 95.38 222 THR A CA 1
ATOM 1690 C C . THR A 1 222 ? -21.679 -4.438 19.886 1.00 95.38 222 THR A C 1
ATOM 1692 O O . THR A 1 222 ? -21.239 -5.563 19.641 1.00 95.38 222 THR A O 1
ATOM 1695 N N . VAL A 1 223 ? -20.898 -3.434 20.291 1.00 97.19 223 VAL A N 1
ATOM 1696 C CA . VAL A 1 223 ? -19.450 -3.567 20.482 1.00 97.19 223 VAL A CA 1
ATOM 1697 C C . VAL A 1 223 ? -19.174 -4.386 21.741 1.00 97.19 223 VAL A C 1
ATOM 1699 O O . VAL A 1 223 ? -18.386 -5.326 21.683 1.00 97.19 223 VAL A O 1
ATOM 1702 N N . ASP A 1 224 ? -19.887 -4.121 22.837 1.00 97.44 224 ASP A N 1
ATOM 1703 C CA . ASP A 1 224 ? -19.771 -4.879 24.085 1.00 97.44 224 ASP A CA 1
ATOM 1704 C C . ASP A 1 224 ? -20.062 -6.368 23.873 1.00 97.44 224 ASP A C 1
ATOM 1706 O O . ASP A 1 224 ? -19.290 -7.221 24.320 1.00 97.44 224 ASP A O 1
ATOM 1710 N N . ALA A 1 225 ? -21.141 -6.688 23.147 1.00 97.12 225 ALA A N 1
ATOM 1711 C CA . ALA A 1 225 ? -21.499 -8.063 22.814 1.00 97.12 225 ALA A CA 1
ATOM 1712 C C . ALA A 1 225 ? -20.425 -8.744 21.952 1.00 97.12 225 ALA A C 1
ATOM 1714 O O . ALA A 1 225 ? -20.088 -9.905 22.188 1.00 97.12 225 ALA A O 1
ATOM 1715 N N . ALA A 1 226 ? -19.856 -8.031 20.976 1.00 97.00 226 ALA A N 1
ATOM 1716 C CA . ALA A 1 226 ? -18.790 -8.555 20.126 1.00 97.00 226 ALA A CA 1
ATOM 1717 C C . ALA A 1 226 ? -17.486 -8.804 20.904 1.00 97.00 226 ALA A C 1
ATOM 1719 O O . ALA A 1 226 ? -16.846 -9.835 20.698 1.00 97.00 226 ALA A O 1
ATOM 1720 N N . VAL A 1 227 ? -17.106 -7.904 21.819 1.00 97.38 227 VAL A N 1
ATOM 1721 C CA . VAL A 1 227 ? -15.914 -8.074 22.668 1.00 97.38 227 VAL A CA 1
ATOM 1722 C C . VAL A 1 227 ? -16.112 -9.237 23.637 1.00 97.38 227 VAL A C 1
ATOM 1724 O O . VAL A 1 227 ? -15.241 -10.098 23.733 1.00 97.38 227 VAL A O 1
ATOM 1727 N N . ALA A 1 228 ? -17.272 -9.322 24.297 1.00 97.38 228 ALA A N 1
ATOM 1728 C CA . ALA A 1 228 ? -17.587 -10.433 25.194 1.00 97.38 228 ALA A CA 1
ATOM 1729 C C . ALA A 1 228 ? -17.578 -11.784 24.460 1.00 97.38 228 ALA A C 1
ATOM 1731 O O . ALA A 1 228 ? -17.040 -12.768 24.968 1.00 97.38 228 ALA A O 1
ATOM 1732 N N . TRP A 1 229 ? -18.123 -11.829 23.239 1.00 97.44 229 TRP A N 1
ATOM 1733 C CA . TRP A 1 229 ? -18.053 -13.016 22.389 1.00 97.44 229 TRP A CA 1
ATOM 1734 C C . TRP A 1 229 ? -16.603 -13.376 22.030 1.00 97.44 229 TRP A C 1
ATOM 1736 O O . TRP A 1 229 ? -16.229 -14.543 22.131 1.00 97.44 229 TRP A O 1
ATOM 1746 N N . ALA A 1 230 ? -15.769 -12.398 21.667 1.00 97.00 230 ALA A N 1
ATOM 1747 C CA . ALA A 1 230 ? -14.364 -12.634 21.332 1.00 97.00 230 ALA A CA 1
ATOM 1748 C C . ALA A 1 230 ? -13.578 -13.221 22.516 1.00 97.00 230 ALA A C 1
ATOM 1750 O O . ALA A 1 230 ? -12.839 -14.194 22.352 1.00 97.00 230 ALA A O 1
ATOM 1751 N N . GLU A 1 231 ? -13.784 -12.671 23.715 1.00 96.25 231 GLU A N 1
ATOM 1752 C CA . GLU A 1 231 ? -13.163 -13.144 24.956 1.00 96.25 231 GLU A CA 1
ATOM 1753 C C . GLU A 1 231 ? -13.607 -14.566 25.310 1.00 96.25 231 GLU A C 1
ATOM 1755 O O . GLU A 1 231 ? -12.766 -15.418 25.611 1.00 96.25 231 GLU A O 1
ATOM 1760 N N . ALA A 1 232 ? -14.911 -14.854 25.214 1.00 96.50 232 ALA A N 1
ATOM 1761 C CA . ALA A 1 232 ? -15.463 -16.179 25.493 1.00 96.50 232 ALA A CA 1
ATOM 1762 C C . ALA A 1 232 ? -14.844 -17.273 24.604 1.00 96.50 232 ALA A C 1
ATOM 1764 O O . ALA A 1 232 ? -14.613 -18.392 25.068 1.00 96.50 232 ALA A O 1
ATOM 1765 N N . HIS A 1 233 ? -14.509 -16.933 23.357 1.00 95.56 233 HIS A N 1
ATOM 1766 C CA . HIS A 1 233 ? -13.920 -17.850 22.376 1.00 95.56 233 HIS A CA 1
ATOM 1767 C C . HIS A 1 233 ? -12.392 -17.740 22.267 1.00 95.56 233 HIS A C 1
ATOM 1769 O O . HIS A 1 233 ? -11.796 -18.370 21.394 1.00 95.56 233 HIS A O 1
ATOM 1775 N N . ARG A 1 234 ? -11.741 -16.989 23.171 1.00 94.88 234 ARG A N 1
ATOM 1776 C CA . ARG A 1 234 ? -10.276 -16.808 23.228 1.00 94.88 234 ARG A CA 1
ATOM 1777 C C . ARG A 1 234 ? -9.672 -16.285 21.918 1.00 94.88 234 ARG A C 1
ATOM 1779 O O . ARG A 1 234 ? -8.543 -16.630 21.569 1.00 94.88 234 ARG A O 1
ATOM 1786 N N . LEU A 1 235 ? -10.426 -15.465 21.195 1.00 95.88 235 LEU A N 1
ATOM 1787 C CA . LEU A 1 235 ? -9.960 -14.786 19.991 1.00 95.88 235 LEU A CA 1
ATOM 1788 C C . LEU A 1 235 ? -9.187 -13.527 20.378 1.00 95.88 235 LEU A C 1
ATOM 1790 O O . LEU A 1 235 ? -9.461 -12.922 21.409 1.00 95.88 235 LEU A O 1
ATOM 1794 N N . ILE A 1 236 ? -8.246 -13.104 19.535 1.00 95.62 236 ILE A N 1
ATOM 1795 C CA . ILE A 1 236 ? -7.545 -11.825 19.704 1.00 95.62 236 ILE A CA 1
ATOM 1796 C C . ILE A 1 236 ? -8.423 -10.704 19.118 1.00 95.62 236 ILE A C 1
ATOM 1798 O O . ILE A 1 236 ? -8.584 -10.657 17.892 1.00 95.62 236 ILE A O 1
ATOM 1802 N N . PRO A 1 237 ? -8.995 -9.798 19.933 1.00 96.69 237 PRO A N 1
ATOM 1803 C CA . PRO A 1 237 ? -9.824 -8.721 19.418 1.00 96.69 237 PRO A CA 1
ATOM 1804 C C . PRO A 1 237 ? -8.967 -7.558 18.904 1.00 96.69 237 PRO A C 1
ATOM 1806 O O . PRO A 1 237 ? -8.022 -7.102 19.553 1.00 96.69 237 PRO A O 1
ATOM 1809 N N . ARG A 1 238 ? -9.347 -7.047 17.734 1.00 96.94 238 ARG A N 1
ATOM 1810 C CA . ARG A 1 238 ? -8.856 -5.804 17.140 1.00 96.94 238 ARG A CA 1
ATOM 1811 C C . ARG A 1 238 ? -10.009 -4.816 17.037 1.00 96.94 238 ARG A C 1
ATOM 1813 O O . ARG A 1 238 ? -10.985 -5.111 16.355 1.00 96.94 238 ARG A O 1
ATOM 1820 N N . GLY A 1 239 ? -9.902 -3.666 17.691 1.00 96.88 239 GLY A N 1
ATOM 1821 C CA . GLY A 1 239 ? -10.924 -2.619 17.667 1.00 96.88 239 GLY A CA 1
ATOM 1822 C C . GLY A 1 239 ? -10.632 -1.549 16.617 1.00 96.88 239 GLY A C 1
ATOM 1823 O O . GLY A 1 239 ? -9.475 -1.195 16.409 1.00 96.88 239 GLY A O 1
ATOM 1824 N N . GLY A 1 240 ? -11.669 -1.018 15.968 1.00 95.25 240 GLY A N 1
ATOM 1825 C CA . GLY A 1 240 ? -11.588 0.200 15.151 1.00 95.25 240 GLY A CA 1
ATOM 1826 C C . GLY A 1 240 ? -12.167 0.073 13.730 1.00 95.25 240 GLY A C 1
ATOM 1827 O O . GLY A 1 240 ? -12.841 -0.912 13.425 1.00 95.25 240 GLY A O 1
ATOM 1828 N N . PRO A 1 241 ? -11.945 1.066 12.846 1.00 96.06 241 PRO A N 1
ATOM 1829 C CA . PRO A 1 241 ? -11.242 2.314 13.134 1.00 96.06 241 PRO A CA 1
ATOM 1830 C C . PRO A 1 241 ? -12.009 3.163 14.156 1.00 96.06 241 PRO A C 1
ATOM 1832 O O . PRO A 1 241 ? -13.231 3.234 14.057 1.00 96.06 241 PRO A O 1
ATOM 1835 N N . LEU A 1 242 ? -11.313 3.794 15.106 1.00 96.88 242 LEU A N 1
ATOM 1836 C CA . LEU A 1 242 ? -11.936 4.764 16.019 1.00 96.88 242 LEU A CA 1
ATOM 1837 C C . LEU A 1 242 ? -12.348 6.022 15.253 1.00 96.88 242 LEU A C 1
ATOM 1839 O O . LEU A 1 242 ? -13.507 6.427 15.272 1.00 96.88 242 LEU A O 1
ATOM 1843 N N . VAL A 1 243 ? -11.397 6.594 14.517 1.00 97.38 243 VAL A N 1
ATOM 1844 C CA . VAL A 1 243 ? -11.607 7.777 13.686 1.00 97.38 243 VAL A CA 1
ATOM 1845 C C . VAL A 1 243 ? -11.429 7.388 12.231 1.00 97.38 243 VAL A C 1
ATOM 1847 O O . VAL A 1 243 ? -10.392 6.857 11.825 1.00 97.38 243 VAL A O 1
ATOM 1850 N N . ASP A 1 244 ? -12.437 7.666 11.418 1.00 96.62 244 ASP A N 1
ATOM 1851 C CA . ASP A 1 244 ? -12.371 7.426 9.988 1.00 96.62 244 ASP A CA 1
ATOM 1852 C C . ASP A 1 244 ? -12.564 8.734 9.222 1.00 96.62 244 ASP A C 1
ATOM 1854 O O . ASP A 1 244 ? -13.650 9.306 9.206 1.00 96.62 244 ASP A O 1
ATOM 1858 N N . LEU A 1 245 ? -11.491 9.212 8.588 1.00 95.81 245 LEU A N 1
ATOM 1859 C CA . LEU A 1 245 ? -11.469 10.500 7.894 1.00 95.81 245 LEU A CA 1
ATOM 1860 C C . LEU A 1 245 ? -11.910 10.404 6.425 1.00 95.81 245 LEU A C 1
ATOM 1862 O O . LEU A 1 245 ? -11.717 11.350 5.662 1.00 95.81 245 LEU A O 1
ATOM 1866 N N . GLY A 1 246 ? -12.501 9.278 6.017 1.00 94.00 246 GLY A N 1
ATOM 1867 C CA . GLY A 1 246 ? -13.125 9.127 4.703 1.00 94.00 246 GLY A CA 1
ATOM 1868 C C . GLY A 1 246 ? -14.585 9.600 4.643 1.00 94.00 246 GLY A C 1
ATOM 1869 O O . GLY A 1 246 ? -15.198 9.869 5.676 1.00 94.00 246 GLY A O 1
ATOM 1870 N N . PRO A 1 247 ? -15.199 9.646 3.446 1.00 92.00 247 PRO A N 1
ATOM 1871 C CA . PRO A 1 247 ? -16.586 10.084 3.287 1.00 92.00 247 PRO A CA 1
ATOM 1872 C C . PRO A 1 247 ? -17.547 9.281 4.177 1.00 92.00 247 PRO A C 1
ATOM 1874 O O . PRO A 1 247 ? -17.528 8.046 4.151 1.00 92.00 247 PRO A O 1
ATOM 1877 N N . GLY A 1 248 ? -18.359 9.984 4.975 1.00 91.38 248 GLY A N 1
ATOM 1878 C CA . GLY A 1 248 ? -19.306 9.384 5.926 1.00 91.38 248 GLY A CA 1
ATOM 1879 C C . GLY A 1 248 ? -18.662 8.633 7.101 1.00 91.38 248 GLY A C 1
ATOM 1880 O O . GLY A 1 248 ? -19.321 7.807 7.726 1.00 91.38 248 GLY A O 1
ATOM 1881 N N . GLY A 1 249 ? -17.370 8.853 7.370 1.00 92.44 249 GLY A N 1
ATOM 1882 C CA . GLY A 1 249 ? -16.638 8.188 8.452 1.00 92.44 249 GLY A CA 1
ATOM 1883 C C . GLY A 1 249 ? -16.789 8.834 9.835 1.00 92.44 249 GLY A C 1
ATOM 1884 O O . GLY A 1 249 ? -16.522 8.171 10.837 1.00 92.44 249 GLY A O 1
ATOM 1885 N N . LEU A 1 250 ? -17.259 10.083 9.896 1.00 95.12 250 LEU A N 1
ATOM 1886 C CA . LEU A 1 250 ? -17.488 10.851 11.124 1.00 95.12 250 LEU A CA 1
ATOM 1887 C C . LEU A 1 250 ? -18.989 11.108 11.348 1.00 95.12 250 LEU A C 1
ATOM 1889 O O . LEU A 1 250 ? -19.717 11.214 10.355 1.00 95.12 250 LEU A O 1
ATOM 1893 N N . PRO A 1 251 ? -19.464 11.192 12.609 1.00 95.19 251 PRO A N 1
ATOM 1894 C CA . PRO A 1 251 ? -20.851 11.537 12.915 1.00 95.19 251 PRO A CA 1
ATOM 1895 C C . PRO A 1 251 ? -21.330 12.816 12.220 1.00 95.19 251 PRO A C 1
ATOM 1897 O O . PRO A 1 251 ? -20.599 13.799 12.133 1.00 95.19 251 PRO A O 1
ATOM 1900 N N . GLU A 1 252 ? -22.579 12.818 11.750 1.00 92.38 252 GLU A N 1
ATOM 1901 C CA . GLU A 1 252 ? -23.143 13.936 10.979 1.00 92.38 252 GLU A CA 1
ATOM 1902 C C . GLU A 1 252 ? -23.198 15.240 11.788 1.00 92.38 252 GLU A C 1
ATOM 1904 O O . GLU A 1 252 ? -22.947 16.317 11.251 1.00 92.38 252 GLU A O 1
ATOM 1909 N N . TRP A 1 253 ? -23.437 15.144 13.099 1.00 93.75 253 TRP A N 1
ATOM 1910 C CA . TRP A 1 253 ? -23.488 16.299 13.996 1.00 93.75 253 TRP A CA 1
ATOM 1911 C C . TRP A 1 253 ? -22.148 17.052 14.103 1.00 93.75 253 TRP A C 1
ATOM 1913 O O . TRP A 1 253 ? -22.147 18.225 14.469 1.00 93.75 253 TRP A O 1
ATOM 1923 N N . LEU A 1 254 ? -21.016 16.446 13.713 1.00 93.25 254 LEU A N 1
ATOM 1924 C CA . LEU A 1 254 ? -19.721 17.139 13.655 1.00 93.25 254 LEU A CA 1
ATOM 1925 C C . LEU A 1 254 ? -19.618 18.140 12.500 1.00 93.25 254 LEU A C 1
ATOM 1927 O O . LEU A 1 254 ? -18.730 18.991 12.522 1.00 93.25 254 LEU A O 1
ATOM 1931 N N . ALA A 1 255 ? -20.512 18.077 11.506 1.00 90.00 255 ALA A N 1
ATOM 1932 C CA . ALA A 1 255 ? -20.474 18.969 10.347 1.00 90.00 255 ALA A CA 1
ATOM 1933 C C . ALA A 1 255 ? -20.538 20.454 10.738 1.00 90.00 255 ALA A C 1
ATOM 1935 O O . ALA A 1 255 ? -19.881 21.282 10.115 1.00 90.00 255 ALA A O 1
ATOM 1936 N N . GLN A 1 256 ? -21.250 20.796 11.817 1.00 91.06 256 GLN A N 1
ATOM 1937 C CA . GLN A 1 256 ? -21.336 22.178 12.309 1.00 91.06 256 GLN A CA 1
ATOM 1938 C C . GLN A 1 256 ? -19.998 22.733 12.838 1.00 91.06 256 GLN A C 1
ATOM 1940 O O . GLN A 1 256 ? -19.847 23.945 12.973 1.00 91.06 256 GLN A O 1
ATOM 1945 N N . TRP A 1 257 ? -19.025 21.859 13.111 1.00 89.12 257 TRP A N 1
ATOM 1946 C CA . TRP A 1 257 ? -17.716 22.193 13.672 1.00 89.12 257 TRP A CA 1
ATOM 1947 C C . TRP A 1 257 ? -16.580 22.102 12.645 1.00 89.12 257 TRP A C 1
ATOM 1949 O O . TRP A 1 257 ? -15.414 22.234 13.007 1.00 89.12 257 TRP A O 1
ATOM 1959 N N . GLU A 1 258 ? -16.874 21.902 11.355 1.00 84.75 258 GLU A N 1
ATOM 1960 C CA . GLU A 1 258 ? -15.841 21.664 10.332 1.00 84.75 258 GLU A CA 1
ATOM 1961 C C . GLU A 1 258 ? -14.851 22.829 10.143 1.00 84.75 258 GLU A C 1
ATOM 1963 O O . GLU A 1 258 ? -13.729 22.632 9.673 1.00 84.75 258 GLU A O 1
ATOM 1968 N N . HIS A 1 259 ? -15.255 24.043 10.524 1.00 87.69 259 HIS A N 1
ATOM 1969 C CA . HIS A 1 259 ? -14.425 25.249 10.476 1.00 87.69 259 HIS A CA 1
ATOM 1970 C C . HIS A 1 259 ? -13.770 25.600 11.819 1.00 87.69 259 HIS A C 1
ATOM 1972 O O . HIS A 1 259 ? -12.960 26.525 11.875 1.00 87.69 259 HIS A O 1
ATOM 1978 N N . ASP A 1 260 ? -14.084 24.865 12.887 1.00 92.12 260 ASP A N 1
ATOM 1979 C CA . ASP A 1 260 ? -13.492 25.033 14.211 1.00 92.12 260 ASP A CA 1
ATOM 1980 C C . ASP A 1 260 ? -12.629 23.818 14.556 1.00 92.12 260 ASP A C 1
ATOM 1982 O O . ASP A 1 260 ? -13.045 22.866 15.220 1.00 92.12 260 ASP A O 1
ATOM 1986 N N . VAL A 1 261 ? -11.388 23.863 14.072 1.00 88.81 261 VAL A N 1
ATOM 1987 C CA . VAL A 1 261 ? -10.423 22.769 14.221 1.00 88.81 261 VAL A CA 1
ATOM 1988 C C . VAL A 1 261 ? -10.150 22.445 15.692 1.00 88.81 261 VAL A C 1
ATOM 1990 O O . VAL A 1 261 ? -9.923 21.282 16.015 1.00 88.81 261 VAL A O 1
ATOM 1993 N N . PHE A 1 262 ? -10.193 23.436 16.590 1.00 90.69 262 PHE A N 1
ATOM 1994 C CA . PHE A 1 262 ? -9.927 23.212 18.011 1.00 90.69 262 PHE A CA 1
ATOM 1995 C C . PHE A 1 262 ? -11.043 22.404 18.664 1.00 90.69 262 PHE A C 1
ATOM 1997 O O . PHE A 1 262 ? -10.758 21.404 19.319 1.00 90.69 262 PHE A O 1
ATOM 2004 N N . ASN A 1 263 ? -12.301 22.794 18.447 1.00 93.12 263 ASN A N 1
ATOM 2005 C CA . ASN A 1 263 ? -13.438 22.047 18.980 1.00 93.12 263 ASN A CA 1
ATOM 2006 C C . ASN A 1 263 ? -13.555 20.663 18.334 1.00 93.12 263 ASN A C 1
ATOM 2008 O O . ASN A 1 263 ? -13.717 19.674 19.044 1.00 93.12 263 ASN A O 1
ATOM 2012 N N . LEU A 1 264 ? -13.366 20.565 17.014 1.00 93.56 264 LEU A N 1
ATOM 2013 C CA . LEU A 1 264 ? -13.331 19.279 16.317 1.00 93.56 264 LEU A CA 1
ATOM 2014 C C . LEU A 1 264 ? -12.269 18.342 16.907 1.00 93.56 264 LEU A C 1
ATOM 2016 O O . LEU A 1 264 ? -12.548 17.172 17.163 1.00 93.56 264 LEU A O 1
ATOM 2020 N N . GLN A 1 265 ? -11.059 18.852 17.141 1.00 94.38 265 GLN A N 1
ATOM 2021 C CA . GLN A 1 265 ? -9.988 18.080 17.759 1.00 94.38 265 GLN A CA 1
ATOM 2022 C C . GLN A 1 265 ? -10.371 17.614 19.167 1.00 94.38 265 GLN A C 1
ATOM 2024 O O . GLN A 1 265 ? -10.091 16.462 19.492 1.00 94.38 265 GLN A O 1
ATOM 2029 N N . SER A 1 266 ? -11.009 18.460 19.982 1.00 95.25 266 SER A N 1
ATOM 2030 C CA . SER A 1 266 ? -11.489 18.074 21.316 1.00 95.25 266 SER A CA 1
ATOM 2031 C C . SER A 1 266 ? -12.490 16.922 21.239 1.00 95.25 266 SER A C 1
ATOM 2033 O O . SER A 1 266 ? -12.230 15.885 21.835 1.00 95.25 266 SER A O 1
ATOM 2035 N N . PHE A 1 267 ? -13.540 17.023 20.413 1.00 95.75 267 PHE A N 1
ATOM 2036 C CA . PHE A 1 267 ? -14.523 15.939 20.253 1.00 95.75 267 PHE A CA 1
ATOM 2037 C C . PHE A 1 267 ? -13.881 14.626 19.795 1.00 95.75 267 PHE A C 1
ATOM 2039 O O . PHE A 1 267 ? -14.204 13.552 20.298 1.00 95.75 267 PHE A O 1
ATOM 2046 N N . VAL A 1 268 ? -12.941 14.709 18.847 1.00 95.81 268 VAL A N 1
ATOM 2047 C CA . VAL A 1 268 ? -12.182 13.548 18.366 1.00 95.81 268 VAL A CA 1
ATOM 2048 C C . VAL A 1 268 ? -11.381 12.910 19.506 1.00 95.81 268 VAL A C 1
ATOM 2050 O O . VAL A 1 268 ? -11.371 11.685 19.636 1.00 95.81 268 VAL A O 1
ATOM 2053 N N . CYS A 1 269 ? -10.704 13.720 20.324 1.00 96.56 269 CYS A N 1
ATOM 2054 C CA . CYS A 1 269 ? -9.926 13.234 21.463 1.00 96.56 269 CYS A CA 1
ATOM 2055 C C . CYS A 1 269 ? -10.830 12.598 22.524 1.00 96.56 269 CYS A C 1
ATOM 2057 O O . CYS A 1 269 ? -10.538 11.485 22.956 1.00 96.56 269 CYS A O 1
ATOM 2059 N N . ASP A 1 270 ? -11.935 13.255 22.873 1.00 96.94 270 ASP A N 1
ATOM 2060 C CA . ASP A 1 270 ? -12.888 12.795 23.885 1.00 96.94 270 ASP A CA 1
ATOM 2061 C C . ASP A 1 270 ? -13.511 11.448 23.491 1.00 96.94 270 ASP A C 1
ATOM 2063 O O . ASP A 1 270 ? -13.599 10.530 24.313 1.00 96.94 270 ASP A O 1
ATOM 2067 N N . PHE A 1 271 ? -13.883 11.280 22.215 1.00 97.50 271 PHE A N 1
ATOM 2068 C CA . PHE A 1 271 ? -14.392 10.004 21.714 1.00 97.50 271 PHE A CA 1
ATOM 2069 C C . PHE A 1 271 ? -13.334 8.898 21.785 1.00 97.50 271 PHE A C 1
ATOM 2071 O O . PHE A 1 271 ? -13.622 7.798 22.260 1.00 97.50 271 PHE A O 1
ATOM 2078 N N . VAL A 1 272 ? -12.108 9.172 21.324 1.00 97.56 272 VAL A N 1
ATOM 2079 C CA . VAL A 1 272 ? -11.005 8.196 21.357 1.00 97.56 272 VAL A CA 1
ATOM 2080 C C . VAL A 1 272 ? -10.698 7.781 22.791 1.00 97.56 272 VAL A C 1
ATOM 2082 O O . VAL A 1 272 ? -10.572 6.584 23.061 1.00 97.56 272 VAL A O 1
ATOM 2085 N N . GLU A 1 273 ? -10.631 8.742 23.711 1.00 97.69 273 GLU A N 1
ATOM 2086 C CA . GLU A 1 273 ? -10.410 8.486 25.129 1.00 97.69 273 GLU A CA 1
ATOM 2087 C C . GLU A 1 273 ? -11.530 7.630 25.719 1.00 97.69 273 GLU A C 1
ATOM 2089 O O . GLU A 1 273 ? -11.251 6.603 26.339 1.00 97.69 273 GLU A O 1
ATOM 2094 N N . THR A 1 274 ? -12.789 7.985 25.459 1.00 97.69 274 THR A N 1
ATOM 2095 C CA . THR A 1 274 ? -13.968 7.247 25.936 1.00 97.69 274 THR A CA 1
ATOM 2096 C C . THR A 1 274 ? -13.986 5.812 25.406 1.00 97.69 274 THR A C 1
ATOM 2098 O O . THR A 1 274 ? -14.157 4.858 26.173 1.00 97.69 274 THR A O 1
ATOM 2101 N N . ALA A 1 275 ? -13.776 5.640 24.098 1.00 97.38 275 ALA A N 1
ATOM 2102 C CA . ALA A 1 275 ? -13.799 4.344 23.434 1.00 97.38 275 ALA A CA 1
ATOM 2103 C C . ALA A 1 275 ? -12.677 3.432 23.935 1.00 97.38 275 ALA A C 1
ATOM 2105 O O . ALA A 1 275 ? -12.929 2.278 24.283 1.00 97.38 275 ALA A O 1
ATOM 2106 N N . MET A 1 276 ? -11.443 3.937 23.998 1.00 97.50 276 MET A N 1
ATOM 2107 C CA . MET A 1 276 ? -10.311 3.141 24.463 1.00 97.50 276 MET A CA 1
ATOM 2108 C C . MET A 1 276 ? -10.432 2.826 25.949 1.00 97.50 276 MET A C 1
ATOM 2110 O O . MET A 1 276 ? -10.322 1.654 26.300 1.00 97.50 276 MET A O 1
ATOM 2114 N N . SER A 1 277 ? -10.758 3.816 26.792 1.00 97.38 277 SER A N 1
ATOM 2115 C CA . SER A 1 277 ? -10.933 3.649 28.245 1.00 97.38 277 SER A CA 1
ATOM 2116 C C . SER A 1 277 ? -11.934 2.545 28.586 1.00 97.38 277 SER A C 1
ATOM 2118 O O . SER A 1 277 ? -11.690 1.736 29.481 1.00 97.38 277 SER A O 1
ATOM 2120 N N . ARG A 1 278 ? -13.039 2.451 27.832 1.00 97.56 278 ARG A N 1
ATOM 2121 C CA . ARG A 1 278 ? -14.065 1.414 28.022 1.00 97.56 278 ARG A CA 1
ATOM 2122 C C . ARG A 1 278 ? -13.533 -0.010 27.833 1.00 97.56 278 ARG A C 1
ATOM 2124 O O . ARG A 1 278 ? -13.998 -0.930 28.508 1.00 97.56 278 ARG A O 1
ATOM 2131 N N . TYR A 1 279 ? -12.592 -0.205 26.913 1.00 97.44 279 TYR A N 1
ATOM 2132 C CA . TYR A 1 279 ? -12.089 -1.527 26.527 1.00 97.44 279 TYR A CA 1
ATOM 2133 C C . TYR A 1 279 ? -10.612 -1.747 26.888 1.00 97.44 279 TYR A C 1
ATOM 2135 O O . TYR A 1 279 ? -10.003 -2.695 26.378 1.00 97.44 279 TYR A O 1
ATOM 2143 N N . VAL A 1 280 ? -10.040 -0.922 27.776 1.00 95.50 280 VAL A N 1
ATOM 2144 C CA . VAL A 1 280 ? -8.674 -1.102 28.297 1.00 95.50 280 VAL A CA 1
ATOM 2145 C C . VAL A 1 280 ? -8.507 -2.522 28.825 1.00 95.50 280 VAL A C 1
ATOM 2147 O O . VAL A 1 280 ? -9.373 -3.068 29.511 1.00 95.50 280 VAL A O 1
ATOM 2150 N N . GLY A 1 281 ? -7.394 -3.157 28.460 1.00 92.50 281 GLY A N 1
ATOM 2151 C CA . GLY A 1 281 ? -7.095 -4.538 28.839 1.00 92.50 281 GLY A CA 1
ATOM 2152 C C . GLY A 1 281 ? -7.837 -5.606 28.028 1.00 92.50 281 GLY A C 1
ATOM 2153 O O . GLY A 1 281 ? -7.308 -6.708 27.883 1.00 92.50 281 GLY A O 1
ATOM 2154 N N . ARG A 1 282 ? -9.006 -5.285 27.456 1.00 96.31 282 ARG A N 1
ATOM 2155 C CA . ARG A 1 282 ? -9.837 -6.202 26.654 1.00 96.31 282 ARG A CA 1
ATOM 2156 C C . ARG A 1 282 ? -9.459 -6.168 25.176 1.00 96.31 282 ARG A C 1
ATOM 2158 O O . ARG A 1 282 ? -9.351 -7.213 24.545 1.00 96.31 282 ARG A O 1
ATOM 2165 N N . ILE A 1 283 ? -9.203 -4.978 24.628 1.00 96.69 283 ILE A N 1
ATOM 2166 C CA . ILE A 1 283 ? -8.700 -4.787 23.260 1.00 96.69 283 ILE A CA 1
ATOM 2167 C C . ILE A 1 283 ? -7.283 -4.226 23.327 1.00 96.69 283 ILE A C 1
ATOM 2169 O O . ILE A 1 283 ? -7.062 -3.139 23.853 1.00 96.69 283 ILE A O 1
ATOM 2173 N N . ARG A 1 284 ? -6.320 -4.958 22.754 1.00 94.62 284 ARG A N 1
ATOM 2174 C CA . ARG A 1 284 ? -4.903 -4.551 22.706 1.00 94.62 284 ARG A CA 1
ATOM 2175 C C . ARG A 1 284 ? -4.430 -4.110 21.322 1.00 94.62 284 ARG A C 1
ATOM 2177 O O . ARG A 1 284 ? -3.366 -3.512 21.219 1.00 94.62 284 ARG A O 1
ATOM 2184 N N . LEU A 1 285 ? -5.190 -4.411 20.268 1.00 96.50 285 LEU A N 1
ATOM 2185 C CA . LEU A 1 285 ? -4.895 -4.011 18.890 1.00 96.50 285 LEU A CA 1
ATOM 2186 C C . LEU A 1 285 ? -5.927 -2.971 18.449 1.00 96.50 285 LEU A C 1
ATOM 2188 O O . LEU A 1 285 ? -7.105 -3.305 18.319 1.00 96.50 285 LEU A O 1
ATOM 2192 N N . TRP A 1 286 ? -5.496 -1.739 18.196 1.00 97.62 286 TRP A N 1
ATOM 2193 C CA . TRP A 1 286 ? -6.389 -0.633 17.856 1.00 97.62 286 TRP A CA 1
ATOM 2194 C C . TRP A 1 286 ? -6.065 -0.029 16.500 1.00 97.62 286 TRP A C 1
ATOM 2196 O O . TRP A 1 286 ? -4.988 0.522 16.301 1.00 97.62 286 TRP A O 1
ATOM 2206 N N . ASP A 1 287 ? -7.037 -0.056 15.594 1.00 96.31 287 ASP A N 1
ATOM 2207 C CA . ASP A 1 287 ? -7.056 0.826 14.434 1.00 96.31 287 ASP A CA 1
ATOM 2208 C C . ASP A 1 287 ? -7.544 2.192 14.911 1.00 96.31 287 ASP A C 1
ATOM 2210 O O . ASP A 1 287 ? -8.738 2.409 15.104 1.00 96.31 287 ASP A O 1
ATOM 2214 N N . VAL A 1 288 ? -6.619 3.113 15.158 1.00 96.81 288 VAL A N 1
ATOM 2215 C CA . VAL A 1 288 ? -6.972 4.408 15.752 1.00 96.81 288 VAL A CA 1
ATOM 2216 C C . VAL A 1 288 ? -7.489 5.385 14.703 1.00 96.81 288 VAL A C 1
ATOM 2218 O O . VAL A 1 288 ? -8.501 6.045 14.916 1.00 96.81 288 VAL A O 1
ATOM 2221 N N . VAL A 1 289 ? -6.840 5.439 13.538 1.00 97.06 289 VAL A N 1
ATOM 2222 C CA . VAL A 1 289 ? -7.206 6.363 12.460 1.00 97.06 289 VAL A CA 1
ATOM 2223 C C . VAL A 1 289 ? -7.125 5.660 11.114 1.00 97.06 289 VAL A C 1
ATOM 2225 O O . VAL A 1 289 ? -6.145 4.973 10.813 1.00 97.06 289 VAL A O 1
ATOM 2228 N N . ALA A 1 290 ? -8.143 5.861 10.282 1.00 96.25 290 ALA A N 1
ATOM 2229 C CA . ALA A 1 290 ? -8.194 5.388 8.906 1.00 96.25 290 ALA A CA 1
ATOM 2230 C C . ALA A 1 290 ? -8.417 6.532 7.912 1.00 96.25 290 ALA A C 1
ATOM 2232 O O . ALA A 1 290 ? -9.001 7.559 8.257 1.00 96.25 290 ALA A O 1
ATOM 2233 N N . ARG A 1 291 ? -7.973 6.327 6.661 1.00 94.75 291 ARG A N 1
ATOM 2234 C CA . ARG A 1 291 ? -8.230 7.233 5.520 1.00 94.75 291 ARG A CA 1
ATOM 2235 C C . ARG A 1 291 ? -7.774 8.680 5.756 1.00 94.75 291 ARG A C 1
ATOM 2237 O O . ARG A 1 291 ? -8.228 9.592 5.079 1.00 94.75 291 ARG A O 1
ATOM 2244 N N . PHE A 1 292 ? -6.831 8.909 6.668 1.00 94.12 292 PHE A N 1
ATOM 2245 C CA . PHE A 1 292 ? -6.281 10.244 6.920 1.00 94.12 292 PHE A CA 1
ATOM 2246 C C . PHE A 1 292 ? -5.547 10.808 5.698 1.00 94.12 292 PHE A C 1
ATOM 2248 O O . PHE A 1 292 ? -5.557 12.017 5.489 1.00 94.12 292 PHE A O 1
ATOM 2255 N N . ASN A 1 293 ? -4.970 9.943 4.858 1.00 91.81 293 ASN A N 1
ATOM 2256 C CA . ASN A 1 293 ? -4.243 10.335 3.656 1.00 91.81 293 ASN A CA 1
ATOM 2257 C C . ASN A 1 293 ? -5.177 10.656 2.472 1.00 91.81 293 ASN A C 1
ATOM 2259 O O . ASN A 1 293 ? -4.992 11.681 1.820 1.00 91.81 293 ASN A O 1
ATOM 2263 N N . THR A 1 294 ? -6.231 9.865 2.238 1.00 91.81 294 THR A N 1
ATOM 2264 C CA . THR A 1 294 ? -7.199 10.110 1.147 1.00 91.81 294 THR A CA 1
ATOM 2265 C C . THR A 1 294 ? -8.291 11.108 1.529 1.00 91.81 294 THR A C 1
ATOM 2267 O O . THR A 1 294 ? -8.666 11.944 0.711 1.00 91.81 294 THR A O 1
ATOM 2270 N N . GLY A 1 295 ? -8.724 11.105 2.789 1.00 92.19 295 GLY A N 1
ATOM 2271 C CA . GLY A 1 295 ? -9.658 12.081 3.338 1.00 92.19 295 GLY A CA 1
ATOM 2272 C C . GLY A 1 295 ? -11.072 11.950 2.781 1.00 92.19 295 GLY A C 1
ATOM 2273 O O . GLY A 1 295 ? -11.469 10.904 2.265 1.00 92.19 295 GLY A O 1
ATOM 2274 N N . GLY A 1 296 ? -11.831 13.041 2.892 1.00 89.81 296 GLY A N 1
ATOM 2275 C CA . GLY A 1 296 ? -13.214 13.150 2.422 1.00 89.81 296 GLY A CA 1
ATOM 2276 C C . GLY A 1 296 ? -14.257 13.251 3.538 1.00 89.81 296 GLY A C 1
ATOM 2277 O O . GLY A 1 296 ? -15.416 13.528 3.243 1.00 89.81 296 GLY A O 1
ATOM 2278 N N . ALA A 1 297 ? -13.873 13.047 4.802 1.00 87.69 297 ALA A N 1
ATOM 2279 C CA . ALA A 1 297 ? -14.682 13.457 5.945 1.00 87.69 297 ALA A CA 1
ATOM 2280 C C . ALA A 1 297 ? -14.495 14.949 6.198 1.00 87.69 297 ALA A C 1
ATOM 2282 O O . ALA A 1 297 ? -13.361 15.380 6.433 1.00 87.69 297 ALA A O 1
ATOM 2283 N N . LEU A 1 298 ? -15.610 15.689 6.214 1.00 85.38 298 LEU A N 1
ATOM 2284 C CA . LEU A 1 298 ? -15.633 17.141 6.410 1.00 85.38 298 LEU A CA 1
ATOM 2285 C C . LEU A 1 298 ? -14.763 17.857 5.342 1.00 85.38 298 LEU A C 1
ATOM 2287 O O . LEU A 1 298 ? -14.029 17.223 4.576 1.00 85.38 298 LEU A O 1
ATOM 2291 N N . THR A 1 299 ? -14.819 19.182 5.210 1.00 87.62 299 THR A N 1
ATOM 2292 C CA . THR A 1 299 ? -13.941 19.887 4.247 1.00 87.62 299 THR A CA 1
ATOM 2293 C C . THR A 1 299 ? -12.499 20.041 4.767 1.00 87.62 299 THR A C 1
ATOM 2295 O O . THR A 1 299 ? -11.910 21.119 4.684 1.00 87.62 299 THR A O 1
ATOM 2298 N N . LEU A 1 300 ? -11.918 18.979 5.344 1.00 89.69 300 LEU A N 1
ATOM 2299 C CA . LEU A 1 300 ? -10.601 19.005 5.989 1.00 89.69 300 LEU A CA 1
ATOM 2300 C C . LEU A 1 300 ? -9.471 18.839 4.972 1.00 89.69 300 LEU A C 1
ATOM 2302 O O . LEU A 1 300 ? -9.377 17.841 4.247 1.00 89.69 300 LEU A O 1
ATOM 2306 N N . ASN A 1 301 ? -8.544 19.793 4.975 1.00 90.88 301 ASN A N 1
ATOM 2307 C CA . ASN A 1 301 ? -7.320 19.689 4.188 1.00 90.88 301 ASN A CA 1
ATOM 2308 C C . ASN A 1 301 ? -6.365 18.613 4.758 1.00 90.88 301 ASN A C 1
ATOM 2310 O O . ASN A 1 301 ? -6.575 18.067 5.842 1.00 90.88 301 ASN A O 1
ATOM 2314 N N . GLU A 1 302 ? -5.326 18.264 3.999 1.00 90.38 302 GLU A N 1
ATOM 2315 C CA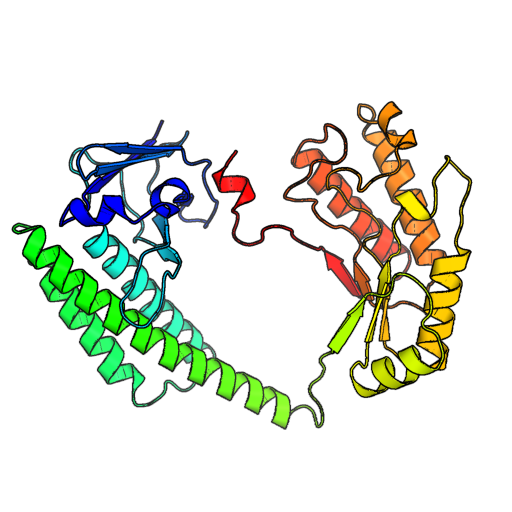 . GLU A 1 302 ? -4.369 17.216 4.389 1.00 90.38 302 GLU A CA 1
ATOM 2316 C C . GLU A 1 302 ? -3.604 17.552 5.679 1.00 90.38 302 GLU A C 1
ATOM 2318 O O . GLU A 1 302 ? -3.412 16.675 6.517 1.00 90.38 302 GLU A O 1
ATOM 2323 N N . GLU A 1 303 ? -3.229 18.817 5.880 1.00 92.12 303 GLU A N 1
ATOM 2324 C CA . GLU A 1 303 ? -2.495 19.265 7.069 1.00 92.12 303 GLU A CA 1
ATOM 2325 C C . GLU A 1 303 ? -3.312 19.063 8.352 1.00 92.12 303 GLU A C 1
ATOM 2327 O O . GLU A 1 303 ? -2.819 18.482 9.319 1.00 92.12 303 GLU A O 1
ATOM 2332 N N . ILE A 1 304 ? -4.589 19.456 8.338 1.00 93.00 304 ILE A N 1
ATOM 2333 C CA . ILE A 1 304 ? -5.501 19.258 9.468 1.00 93.00 304 ILE A CA 1
ATOM 2334 C C . ILE A 1 304 ? -5.719 17.762 9.715 1.00 93.00 304 ILE A C 1
ATOM 2336 O O . ILE A 1 304 ? -5.658 17.323 10.860 1.00 93.00 304 ILE A O 1
ATOM 2340 N N . ARG A 1 305 ? -5.911 16.953 8.662 1.00 94.75 305 ARG A N 1
ATOM 2341 C CA . ARG A 1 305 ? -6.072 15.493 8.798 1.00 94.75 305 ARG A CA 1
ATOM 2342 C C . ARG A 1 305 ? -4.845 14.827 9.423 1.00 94.75 305 ARG A C 1
ATOM 2344 O O . ARG A 1 305 ? -5.000 13.958 10.278 1.00 94.75 305 ARG A O 1
ATOM 2351 N N . LEU A 1 306 ? -3.640 15.236 9.025 1.00 94.00 306 LEU A N 1
ATOM 2352 C CA . LEU A 1 306 ? -2.388 14.738 9.602 1.00 94.00 306 LEU A CA 1
ATOM 2353 C C . LEU A 1 306 ? -2.221 15.174 11.062 1.00 94.00 306 LEU A C 1
ATOM 2355 O O . LEU A 1 306 ? -1.857 14.346 11.896 1.00 94.00 306 LEU A O 1
ATOM 2359 N N . SER A 1 307 ? -2.536 16.433 11.380 1.00 94.75 307 SER A N 1
ATOM 2360 C CA . SER A 1 307 ? -2.510 16.951 12.753 1.00 94.75 307 SER A CA 1
ATOM 2361 C C . SER A 1 307 ? -3.484 16.194 13.663 1.00 94.75 307 SER A C 1
ATOM 2363 O O . SER A 1 307 ? -3.097 15.712 14.727 1.00 94.75 307 SER A O 1
ATOM 2365 N N . LEU A 1 308 ? -4.724 15.981 13.204 1.00 95.06 308 LEU A N 1
ATOM 2366 C CA . LEU A 1 308 ? -5.722 15.178 13.915 1.00 95.06 308 LEU A CA 1
ATOM 2367 C C . LEU A 1 308 ? -5.240 13.739 14.122 1.00 95.06 308 LEU A C 1
ATOM 2369 O O . LEU A 1 308 ? -5.356 13.212 15.224 1.00 95.06 308 LEU A O 1
ATOM 2373 N N . ALA A 1 309 ? -4.659 13.107 13.097 1.00 96.12 309 ALA A N 1
ATOM 2374 C CA . ALA A 1 309 ? -4.151 11.744 13.217 1.00 96.12 309 ALA A CA 1
ATOM 2375 C C . ALA A 1 309 ? -3.008 11.628 14.239 1.00 96.12 309 ALA A C 1
ATOM 2377 O O . ALA A 1 309 ? -2.982 10.683 15.031 1.00 96.12 309 ALA A O 1
ATOM 2378 N N . ALA A 1 310 ? -2.090 12.599 14.252 1.00 96.19 310 ALA A N 1
ATOM 2379 C CA . ALA A 1 310 ? -1.026 12.680 15.248 1.00 96.19 310 ALA A CA 1
ATOM 2380 C C . ALA A 1 310 ? -1.600 12.866 16.658 1.00 96.19 310 ALA A C 1
ATOM 2382 O O . ALA A 1 310 ? -1.221 12.142 17.577 1.00 96.19 310 ALA A O 1
ATOM 2383 N N . ARG A 1 311 ? -2.580 13.763 16.818 1.00 96.69 311 ARG A N 1
ATOM 2384 C CA . ARG A 1 311 ? -3.211 14.010 18.113 1.00 96.69 311 ARG A CA 1
ATOM 2385 C C . ARG A 1 311 ? -3.953 12.787 18.651 1.00 96.69 311 ARG A C 1
ATOM 2387 O O . ARG A 1 311 ? -3.816 12.458 19.824 1.00 96.69 311 ARG A O 1
ATOM 2394 N N . VAL A 1 312 ? -4.694 12.086 17.796 1.00 96.50 312 VAL A N 1
ATOM 2395 C CA . VAL A 1 312 ? -5.376 10.836 18.162 1.00 96.50 312 VAL A CA 1
ATOM 2396 C C . VAL A 1 312 ? -4.376 9.790 18.649 1.00 96.50 312 VAL A C 1
ATOM 2398 O O . VAL A 1 312 ? -4.638 9.118 19.642 1.00 96.50 312 VAL A O 1
ATOM 2401 N N . LEU A 1 313 ? -3.219 9.662 17.992 1.00 96.31 313 LEU A N 1
ATOM 2402 C CA . LEU A 1 313 ? -2.163 8.747 18.430 1.00 96.31 313 LEU A CA 1
ATOM 2403 C C . LEU A 1 313 ? -1.591 9.115 19.803 1.00 96.31 313 LEU A C 1
ATOM 2405 O O . LEU A 1 313 ? -1.337 8.216 20.605 1.00 96.31 313 LEU A O 1
ATOM 2409 N N . GLU A 1 314 ? -1.384 10.407 20.073 1.00 96.56 314 GLU A N 1
ATOM 2410 C CA . GLU A 1 314 ? -0.920 10.888 21.379 1.00 96.56 314 GLU A CA 1
ATOM 2411 C C . GLU A 1 314 ? -1.905 10.515 22.489 1.00 96.56 314 GLU A C 1
ATOM 2413 O O . GLU A 1 314 ? -1.499 9.909 23.480 1.00 96.56 314 GLU A O 1
ATOM 2418 N N . ILE A 1 315 ? -3.194 10.817 22.302 1.00 97.12 315 ILE A N 1
ATOM 2419 C CA . ILE A 1 315 ? -4.244 10.499 23.280 1.00 97.12 315 ILE A CA 1
ATOM 2420 C C . ILE A 1 315 ? -4.380 8.988 23.458 1.00 97.12 315 ILE A C 1
ATOM 2422 O O . ILE A 1 315 ? -4.339 8.493 24.579 1.00 97.12 315 ILE A O 1
ATOM 2426 N N . ALA A 1 316 ? -4.449 8.228 22.363 1.00 96.56 316 ALA A N 1
ATOM 2427 C CA . ALA A 1 316 ? -4.541 6.773 22.418 1.00 96.56 316 ALA A CA 1
ATOM 2428 C C . ALA A 1 316 ? -3.388 6.145 23.220 1.00 96.56 316 ALA A C 1
ATOM 2430 O O . ALA A 1 316 ? -3.604 5.219 24.002 1.00 96.56 316 ALA A O 1
ATOM 2431 N N . ARG A 1 317 ? -2.166 6.673 23.064 1.00 96.25 317 ARG A N 1
ATOM 2432 C CA . ARG A 1 317 ? -0.998 6.219 23.827 1.00 96.25 317 ARG A CA 1
ATOM 2433 C C . ARG A 1 317 ? -1.075 6.594 25.307 1.00 96.25 317 ARG A C 1
ATOM 2435 O O . ARG A 1 317 ? -0.586 5.824 26.123 1.00 96.25 317 ARG A O 1
ATOM 2442 N N . GLN A 1 318 ? -1.648 7.750 25.644 1.00 96.38 318 GLN A N 1
ATOM 2443 C CA . GLN A 1 318 ? -1.854 8.169 27.035 1.00 96.38 318 GLN A CA 1
ATOM 2444 C C . GLN A 1 318 ? -2.886 7.295 27.755 1.00 96.38 318 GLN A C 1
ATOM 2446 O O . GLN A 1 318 ? -2.728 7.037 28.945 1.00 96.38 318 GLN A O 1
ATOM 2451 N N . VAL A 1 319 ? -3.919 6.829 27.044 1.00 96.56 319 VAL A N 1
ATOM 2452 C CA . VAL A 1 319 ? -4.966 5.973 27.622 1.00 96.56 319 VAL A CA 1
ATOM 2453 C C . VAL A 1 319 ? -4.477 4.546 27.867 1.00 96.56 319 VAL A C 1
ATOM 2455 O O . VAL A 1 319 ? -4.721 3.994 28.938 1.00 96.56 319 VAL A O 1
ATOM 2458 N N . ASP A 1 320 ? -3.796 3.933 26.894 1.00 95.38 320 ASP A N 1
ATOM 2459 C CA . ASP A 1 320 ? -3.230 2.585 27.040 1.00 95.38 320 ASP A CA 1
ATOM 2460 C C . ASP A 1 320 ? -1.815 2.530 26.443 1.00 95.38 320 ASP A C 1
ATOM 2462 O O . ASP A 1 320 ? -1.621 2.390 25.231 1.00 95.38 320 ASP A O 1
ATOM 2466 N N . GLU A 1 321 ? -0.805 2.617 27.315 1.00 94.19 321 GLU A N 1
ATOM 2467 C CA . GLU A 1 321 ? 0.607 2.551 26.923 1.00 94.19 321 GLU A CA 1
ATOM 2468 C C . GLU A 1 321 ? 1.001 1.188 26.335 1.00 94.19 321 GLU A C 1
ATOM 2470 O O . GLU A 1 321 ? 1.930 1.116 25.522 1.00 94.19 321 GLU A O 1
ATOM 2475 N N . GLU A 1 322 ? 0.299 0.116 26.713 1.00 93.94 322 GLU A N 1
ATOM 2476 C CA . GLU A 1 322 ? 0.574 -1.255 26.279 1.00 93.94 322 GLU A CA 1
ATOM 2477 C C . GLU A 1 322 ? -0.136 -1.613 24.963 1.00 93.94 322 GLU A C 1
ATOM 2479 O O . GLU A 1 322 ? 0.220 -2.607 24.319 1.00 93.94 322 GLU A O 1
ATOM 2484 N N . ALA A 1 323 ? -1.124 -0.821 24.538 1.00 95.00 323 ALA A N 1
ATOM 2485 C CA . ALA A 1 323 ? -1.843 -1.052 23.294 1.00 95.00 323 ALA A CA 1
ATOM 2486 C C . ALA A 1 323 ? -0.936 -0.911 22.056 1.00 95.00 323 ALA A C 1
ATOM 2488 O O . ALA A 1 323 ? -0.079 -0.025 21.940 1.00 95.00 323 ALA A O 1
ATOM 2489 N N . GLN A 1 324 ? -1.171 -1.776 21.069 1.00 95.88 324 GLN A N 1
ATOM 2490 C CA . GLN A 1 324 ? -0.622 -1.625 19.727 1.00 95.88 324 GLN A CA 1
ATOM 2491 C C . GLN A 1 324 ? -1.565 -0.757 18.899 1.00 95.88 324 GLN A C 1
ATOM 2493 O O . GLN A 1 324 ? -2.698 -1.141 18.608 1.00 95.88 324 GLN A O 1
ATOM 2498 N N . LEU A 1 325 ? -1.068 0.413 18.509 1.00 97.06 325 LEU A N 1
ATOM 2499 C CA . LEU A 1 325 ? -1.815 1.401 17.741 1.00 97.06 325 LEU A CA 1
ATOM 2500 C C . LEU A 1 325 ? -1.456 1.276 16.259 1.00 97.06 325 LEU A C 1
ATOM 2502 O O . LEU A 1 325 ? -0.280 1.257 15.893 1.00 97.06 325 LEU A O 1
ATOM 2506 N N . ILE A 1 326 ? -2.474 1.192 15.411 1.00 95.62 326 ILE A N 1
ATOM 2507 C CA . ILE A 1 326 ? -2.367 0.975 13.972 1.00 95.62 326 ILE A CA 1
ATOM 2508 C C . ILE A 1 326 ? -3.018 2.156 13.252 1.00 95.62 326 ILE A C 1
ATOM 2510 O O . ILE A 1 326 ? -4.169 2.515 13.507 1.00 95.62 326 ILE A O 1
ATOM 2514 N N . LEU A 1 327 ? -2.281 2.734 12.307 1.00 95.62 327 LEU A N 1
ATOM 2515 C CA . LEU A 1 327 ? -2.816 3.666 11.322 1.00 95.62 327 LEU A CA 1
ATOM 2516 C C . LEU A 1 327 ? -3.155 2.910 10.040 1.00 95.62 327 LEU A C 1
ATOM 2518 O O . LEU A 1 327 ? -2.316 2.186 9.500 1.00 95.62 327 LEU A O 1
ATOM 2522 N N . ARG A 1 328 ? -4.367 3.106 9.518 1.00 94.12 328 ARG A N 1
ATOM 2523 C CA . ARG A 1 328 ? -4.805 2.476 8.271 1.00 94.12 328 ARG A CA 1
ATOM 2524 C C . ARG A 1 328 ? -4.721 3.460 7.109 1.00 94.12 328 ARG A C 1
ATOM 2526 O O . ARG A 1 328 ? -5.586 4.322 6.942 1.00 94.12 328 ARG A O 1
ATOM 2533 N N . VAL A 1 329 ? -3.678 3.290 6.300 1.00 92.50 329 VAL A N 1
ATOM 2534 C CA . VAL A 1 329 ? -3.471 4.021 5.044 1.00 92.50 329 VAL A CA 1
ATOM 2535 C C . VAL A 1 329 ? -4.383 3.440 3.966 1.00 92.50 329 VAL A C 1
ATOM 2537 O O . VAL A 1 329 ? -4.397 2.229 3.747 1.00 92.50 329 VAL A O 1
ATOM 2540 N N . ASP A 1 330 ? -5.145 4.303 3.304 1.00 91.62 330 ASP A N 1
ATOM 2541 C CA . ASP A 1 330 ? -5.960 3.946 2.141 1.00 91.62 330 ASP A CA 1
ATOM 2542 C C . ASP A 1 330 ? -5.179 4.238 0.860 1.00 91.62 330 ASP A C 1
ATOM 2544 O O . ASP A 1 330 ? -4.442 5.212 0.823 1.00 91.62 330 ASP A O 1
ATOM 2548 N N . GLN A 1 331 ? -5.299 3.422 -0.187 1.00 89.50 331 GLN A N 1
ATOM 2549 C CA . GLN A 1 331 ? -4.537 3.621 -1.439 1.00 89.50 331 GLN A CA 1
ATOM 2550 C C . GLN A 1 331 ? -3.022 3.856 -1.188 1.00 89.50 331 GLN A C 1
ATOM 2552 O O . GLN A 1 331 ? -2.488 4.937 -1.466 1.00 89.50 331 GLN A O 1
ATOM 2557 N N . PRO A 1 332 ? -2.319 2.872 -0.586 1.00 87.50 332 PRO A N 1
ATOM 2558 C CA . PRO A 1 332 ? -0.954 3.050 -0.081 1.00 87.50 332 PRO A CA 1
ATOM 2559 C C . PRO A 1 332 ? 0.096 3.225 -1.183 1.00 87.50 332 PRO A C 1
ATOM 2561 O O . PRO A 1 332 ? 1.235 3.574 -0.881 1.00 87.50 332 PRO A O 1
ATOM 2564 N N . TRP A 1 333 ? -0.265 2.998 -2.447 1.00 81.69 333 TRP A N 1
ATOM 2565 C CA . TRP A 1 333 ? 0.635 3.150 -3.589 1.00 81.69 333 TRP A CA 1
ATOM 2566 C C . TRP A 1 333 ? 0.539 4.544 -4.221 1.00 81.69 333 TRP A C 1
ATOM 2568 O O . TRP A 1 333 ? 1.121 4.791 -5.274 1.00 81.69 333 TRP A O 1
ATOM 2578 N N . GLY A 1 334 ? -0.160 5.471 -3.553 1.00 77.81 334 GLY A N 1
ATOM 2579 C CA . GLY A 1 334 ? -0.233 6.882 -3.916 1.00 77.81 334 GLY A CA 1
ATOM 2580 C C . GLY A 1 334 ? -1.142 7.177 -5.105 1.00 77.81 334 GLY A C 1
ATOM 2581 O O . GLY A 1 334 ? -1.046 8.245 -5.712 1.00 77.81 334 GLY A O 1
ATOM 2582 N N . GLU A 1 335 ? -2.075 6.270 -5.397 1.00 82.31 335 GLU A N 1
ATOM 2583 C CA . GLU A 1 335 ? -3.108 6.442 -6.418 1.00 82.31 335 GLU A CA 1
ATOM 2584 C C . GLU A 1 335 ? -3.933 7.716 -6.190 1.00 82.31 335 GLU A C 1
ATOM 2586 O O . GLU A 1 335 ? -4.376 8.346 -7.153 1.00 82.31 335 GLU A O 1
ATOM 2591 N N . TYR A 1 336 ? -4.103 8.107 -4.922 1.00 84.69 336 TYR A N 1
ATOM 2592 C CA . TYR A 1 336 ? -4.793 9.333 -4.536 1.00 84.69 336 TYR A CA 1
ATOM 2593 C C . TYR A 1 336 ? -3.989 10.589 -4.909 1.00 84.69 336 TYR A C 1
ATOM 2595 O O . TYR A 1 336 ? -4.543 11.504 -5.509 1.00 84.69 336 TYR A O 1
ATOM 2603 N N . GLN A 1 337 ? -2.672 10.607 -4.660 1.00 84.38 337 GLN A N 1
ATOM 2604 C CA . GLN A 1 337 ? -1.805 11.751 -4.984 1.00 84.38 337 GLN A CA 1
ATOM 2605 C C . GLN A 1 337 ? -1.657 11.948 -6.492 1.00 84.38 337 GLN A C 1
ATOM 2607 O O . GLN A 1 337 ? -1.560 13.076 -6.967 1.00 84.38 337 GLN A O 1
ATOM 2612 N N . ALA A 1 338 ? -1.648 10.859 -7.265 1.00 81.62 338 ALA A N 1
ATOM 2613 C CA . ALA A 1 338 ? -1.516 10.938 -8.716 1.00 81.62 338 ALA A CA 1
ATOM 2614 C C . ALA A 1 338 ? -2.677 11.705 -9.381 1.00 81.62 338 ALA A C 1
ATOM 2616 O O . ALA A 1 338 ? -2.476 12.319 -10.431 1.00 81.62 338 ALA A O 1
ATOM 2617 N N . ARG A 1 339 ? -3.877 11.679 -8.779 1.00 78.06 339 ARG A N 1
ATOM 2618 C CA . ARG A 1 339 ? -5.113 12.257 -9.339 1.00 78.06 339 ARG A CA 1
ATOM 2619 C C . ARG A 1 339 ? -5.351 13.723 -8.972 1.00 78.06 339 ARG A C 1
ATOM 2621 O O . ARG A 1 339 ? -6.113 14.373 -9.688 1.00 78.06 339 ARG A O 1
ATOM 2628 N N . GLY A 1 340 ? -4.672 14.234 -7.945 1.00 65.81 340 GLY A N 1
ATOM 2629 C CA . GLY A 1 340 ? -4.927 15.566 -7.386 1.00 65.81 340 GLY A CA 1
ATOM 2630 C C . GLY A 1 340 ? -5.736 15.504 -6.110 1.00 65.81 340 GLY A C 1
ATOM 2631 O O . GLY A 1 340 ? -6.835 14.907 -6.153 1.00 65.81 340 GLY A O 1
#

pLDDT: mean 94.17, std 4.24, range [65.81, 98.62]